Protein AF-K3WGG3-F1 (afdb_monomer_lite)

Organism: Globisporangium ultimum (strain ATCC 200006 / CBS 805.95 / DAOM BR144) (NCBI:txid431595)

Secondary structure (DSSP, 8-state):
-------HHHHHHHHHHHTTSSS-------------------PPP--HHHHHHHHHHHHHHHHHHHHHHHHHHHHHHHHHHHHHHHHHHHHHHHHHHHHHHHHHHHHHHHTTT-HHHHHHHHHHHHHHHHIIIIIHHHHHHHHIIIIIHHHHHHHHHHHHHHHHHHHHHHHHHHHHHHHHHHHHHTT---HHHHHHHHHHHHHHHHHHHHHHHHHHHHHHHHHHHHHT-

Sequence (229 aa):
MANANNGGLLQEFRKKTLFKMSRYTSAPSSSLPASPSVGSSSMPSSPAWEDIERQEILEARTRYFLVLMKRFQEQDCSLRQLEAELGDMLVQIQSACGAMTRAVEVFTQTF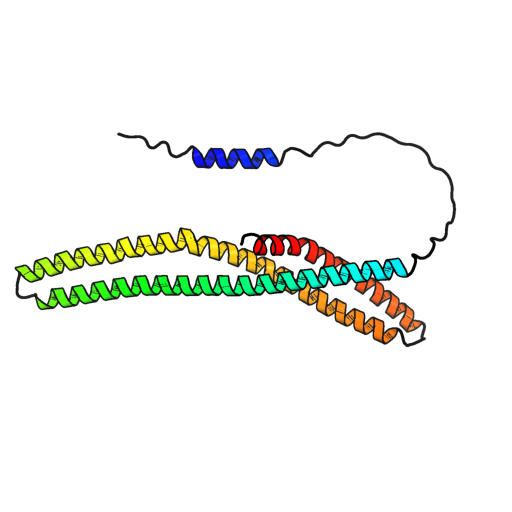RYDASSYKLGVDYLAAVKMIGRDGANMMDQSIRFTVLDPILARLERHNQLKARIQAWEQLYREYVDRQLSVEQMKGSIRSEKDERRRRLGVGLAELQMQLAQIQDEVTPQLGFIVSIM

InterPro domains:
  IPR027267 AH/BAR domain superfamily [G3DSA:1.20.1270.60] (59-226)

Structure (mmCIF, N/CA/C/O backbone):
data_AF-K3WGG3-F1
#
_entry.id   AF-K3WGG3-F1
#
loop_
_atom_site.group_PDB
_atom_site.id
_atom_site.type_symbol
_atom_site.label_atom_id
_atom_site.label_alt_id
_atom_site.label_comp_id
_atom_site.label_asym_id
_atom_site.label_entity_id
_atom_site.label_seq_id
_atom_site.pdbx_PDB_ins_code
_atom_site.Cartn_x
_atom_site.Cartn_y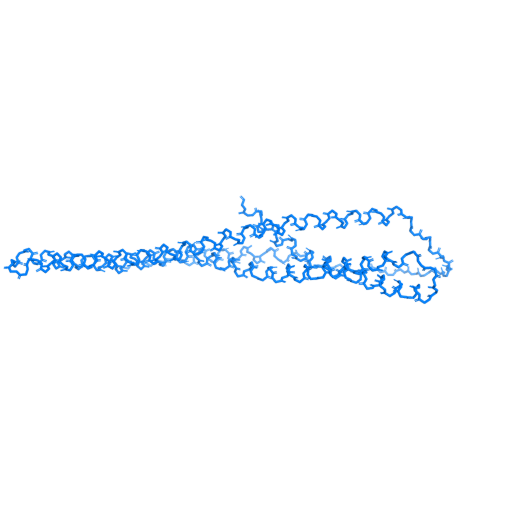
_atom_site.Cartn_z
_atom_site.occupancy
_atom_site.B_iso_or_equiv
_atom_site.auth_seq_id
_atom_site.auth_comp_id
_atom_site.auth_asym_id
_atom_site.auth_atom_id
_atom_site.pdbx_PDB_model_num
ATOM 1 N N . MET A 1 1 ? -46.050 5.485 8.272 1.00 42.31 1 MET A N 1
ATOM 2 C CA . MET A 1 1 ? -45.867 5.402 6.808 1.00 42.31 1 MET A CA 1
ATOM 3 C C . MET A 1 1 ? -45.079 6.620 6.351 1.00 42.31 1 MET A C 1
ATOM 5 O O . MET A 1 1 ? -45.623 7.712 6.381 1.00 42.31 1 MET A O 1
ATOM 9 N N . ALA A 1 2 ? -43.809 6.450 5.990 1.00 35.25 2 ALA A N 1
ATOM 10 C CA . ALA A 1 2 ? -43.025 7.449 5.267 1.00 35.25 2 ALA A CA 1
ATOM 11 C C . ALA A 1 2 ? -42.014 6.688 4.401 1.00 35.25 2 ALA A C 1
ATOM 13 O O . ALA A 1 2 ? -41.241 5.879 4.907 1.00 35.25 2 ALA A O 1
ATOM 14 N N . ASN A 1 3 ? -42.131 6.876 3.089 1.00 37.41 3 ASN A N 1
ATOM 15 C CA . ASN A 1 3 ? -41.432 6.138 2.046 1.00 37.41 3 ASN A CA 1
ATOM 16 C C . ASN A 1 3 ? -40.123 6.881 1.727 1.00 37.41 3 ASN A C 1
ATOM 18 O O . ASN A 1 3 ? -40.166 8.042 1.320 1.00 37.41 3 ASN A O 1
ATOM 22 N N . ALA A 1 4 ? -38.970 6.247 1.951 1.00 40.59 4 ALA A N 1
ATOM 23 C CA . ALA A 1 4 ? -37.659 6.852 1.727 1.00 40.59 4 ALA A CA 1
ATOM 24 C C . ALA A 1 4 ? -37.221 6.665 0.266 1.00 40.59 4 ALA A C 1
ATOM 26 O O . ALA A 1 4 ? -36.870 5.570 -0.171 1.00 40.59 4 ALA A O 1
ATOM 27 N N . ASN A 1 5 ? -37.237 7.760 -0.488 1.00 49.28 5 ASN A N 1
ATOM 28 C CA . ASN A 1 5 ? -36.823 7.826 -1.883 1.00 49.28 5 ASN A CA 1
ATOM 29 C C . ASN A 1 5 ? -35.312 8.135 -1.963 1.00 49.28 5 ASN A C 1
ATOM 31 O O . ASN A 1 5 ? -34.926 9.280 -2.173 1.00 49.28 5 ASN A O 1
ATOM 35 N N . ASN A 1 6 ? -34.450 7.131 -1.748 1.00 45.12 6 ASN A N 1
ATOM 36 C CA . ASN A 1 6 ? -32.981 7.300 -1.702 1.00 45.12 6 ASN A CA 1
ATOM 37 C C . ASN A 1 6 ? -32.222 6.723 -2.921 1.00 45.12 6 ASN A C 1
ATOM 39 O O . ASN A 1 6 ? -31.004 6.565 -2.886 1.00 45.12 6 ASN A O 1
ATOM 43 N N . GLY A 1 7 ? -32.913 6.427 -4.027 1.00 43.53 7 GLY A N 1
ATOM 44 C CA . GLY A 1 7 ? -32.307 5.809 -5.221 1.00 43.53 7 GLY A CA 1
ATOM 45 C C . GLY A 1 7 ? -31.690 6.766 -6.258 1.00 43.53 7 GLY A C 1
ATOM 46 O O . GLY A 1 7 ? -31.065 6.300 -7.209 1.00 43.53 7 GLY A O 1
ATOM 47 N N . GLY A 1 8 ? -31.863 8.087 -6.120 1.00 42.25 8 GLY A N 1
ATOM 48 C CA . GLY A 1 8 ? -31.574 9.049 -7.200 1.00 42.25 8 GLY A CA 1
ATOM 49 C C . GLY A 1 8 ? -30.095 9.410 -7.402 1.00 42.25 8 GLY A C 1
ATOM 50 O O . GLY A 1 8 ? -29.638 9.551 -8.535 1.00 42.25 8 GLY A O 1
ATOM 51 N N . LEU A 1 9 ? -29.314 9.516 -6.324 1.00 48.72 9 LEU A N 1
ATOM 52 C CA . LEU A 1 9 ? -27.945 10.057 -6.383 1.00 48.72 9 LEU A CA 1
ATOM 53 C C . LEU A 1 9 ? -26.930 9.102 -7.036 1.00 48.72 9 LEU A C 1
ATOM 55 O O . LEU A 1 9 ? -26.016 9.542 -7.732 1.00 48.72 9 LEU A O 1
ATOM 59 N N . LEU A 1 10 ? -27.123 7.791 -6.881 1.00 45.31 10 LEU A N 1
ATOM 60 C CA . LEU A 1 10 ? -26.249 6.764 -7.463 1.00 45.31 10 LEU A CA 1
ATOM 61 C C . LEU A 1 10 ? -26.516 6.514 -8.959 1.00 45.31 10 LEU A C 1
ATOM 63 O O . LEU A 1 10 ? -25.609 6.086 -9.677 1.00 45.31 10 LEU A O 1
ATOM 67 N N . GLN A 1 11 ? -27.724 6.806 -9.456 1.00 48.69 11 GLN A N 1
ATOM 68 C CA . GLN A 1 11 ? -28.037 6.709 -10.888 1.00 48.69 11 GLN A CA 1
ATOM 69 C C . GLN A 1 11 ? -27.501 7.900 -11.694 1.00 48.69 11 GLN A C 1
ATOM 71 O O . GLN A 1 11 ? -26.982 7.703 -12.796 1.00 48.69 11 GLN A O 1
ATOM 76 N N . GLU A 1 12 ? -27.568 9.115 -11.142 1.00 45.06 12 GLU A N 1
ATOM 77 C CA . GLU A 1 12 ? -27.050 10.331 -11.788 1.00 45.06 12 GLU A CA 1
ATOM 78 C C . GLU A 1 12 ? -25.525 10.273 -11.988 1.00 45.06 12 GLU A C 1
ATOM 80 O O . GLU A 1 12 ? -25.011 10.676 -13.035 1.00 45.06 12 GLU A O 1
ATOM 85 N N . PHE A 1 13 ? -24.792 9.660 -11.050 1.00 46.38 13 PHE A N 1
ATOM 86 C CA . PHE A 1 13 ? -23.341 9.493 -11.174 1.00 46.38 13 PHE A CA 1
ATOM 87 C C . PHE A 1 13 ? -22.946 8.486 -12.273 1.00 46.38 13 PHE A C 1
ATOM 89 O O . PHE A 1 13 ? -21.944 8.676 -12.959 1.00 46.38 13 PHE A O 1
ATOM 96 N N . ARG A 1 14 ? -23.758 7.442 -12.513 1.00 51.00 14 ARG A N 1
ATOM 97 C CA . ARG A 1 14 ? -23.488 6.435 -13.562 1.00 51.00 14 ARG A CA 1
ATOM 98 C C . ARG A 1 14 ? -23.761 6.948 -14.978 1.00 51.00 14 ARG A C 1
ATOM 100 O O . ARG A 1 14 ? -23.043 6.573 -15.904 1.00 51.00 14 ARG A O 1
ATOM 107 N N . LYS A 1 15 ? -24.746 7.834 -15.167 1.00 48.69 15 LYS A N 1
ATOM 108 C CA . LYS A 1 15 ? -25.063 8.403 -16.493 1.00 48.69 15 LYS A CA 1
ATOM 109 C C . LYS A 1 15 ? -24.008 9.395 -16.989 1.00 48.69 15 LYS A C 1
ATOM 111 O O . LYS A 1 15 ? -23.755 9.465 -18.191 1.00 48.69 15 LYS A O 1
ATOM 116 N N . LYS A 1 16 ? -23.354 10.129 -16.083 1.00 44.28 16 LYS A N 1
ATOM 117 C CA . LYS A 1 16 ? -22.391 11.180 -16.453 1.00 44.28 16 LYS A CA 1
ATOM 118 C C . LYS A 1 16 ? -21.040 10.640 -16.943 1.00 44.28 16 LYS A C 1
ATOM 120 O O . LYS A 1 16 ? -20.355 11.330 -17.696 1.00 44.28 16 LYS A O 1
ATOM 125 N N . THR A 1 17 ? -20.687 9.404 -16.586 1.00 44.59 17 THR A N 1
ATOM 126 C CA . THR A 1 17 ? -19.399 8.784 -16.955 1.00 44.59 17 THR A CA 1
ATOM 127 C C . THR A 1 17 ? -19.446 8.067 -18.310 1.00 44.59 17 THR A C 1
ATOM 129 O O . THR A 1 17 ? -18.443 8.036 -19.017 1.00 44.59 17 THR A O 1
ATOM 132 N N . LEU A 1 18 ? -20.614 7.571 -18.741 1.00 41.91 18 LEU A N 1
ATOM 133 C CA . LEU A 1 18 ? -20.767 6.876 -20.032 1.00 41.91 18 LEU A CA 1
ATOM 134 C C . LEU A 1 18 ? -20.849 7.821 -21.243 1.00 41.91 18 LEU A C 1
ATOM 136 O O . LEU A 1 18 ? -20.460 7.444 -22.345 1.00 41.91 18 LEU A O 1
ATOM 140 N N . PHE A 1 19 ? -21.274 9.074 -21.055 1.00 39.78 19 PHE A N 1
ATOM 141 C CA . PHE A 1 19 ? -21.410 10.031 -22.163 1.00 39.78 19 PHE A CA 1
ATOM 142 C C . PHE A 1 19 ? -20.081 10.625 -22.661 1.00 39.78 19 PHE A C 1
ATOM 144 O O . PHE A 1 19 ? -20.043 11.224 -23.735 1.00 39.78 19 PHE A O 1
ATOM 151 N N . LYS A 1 20 ? -18.983 10.458 -21.909 1.00 41.59 20 LYS A N 1
ATOM 152 C CA . LYS A 1 20 ? -17.663 11.008 -22.265 1.00 41.59 20 LYS A CA 1
ATOM 153 C C . LYS A 1 20 ? -16.771 10.064 -23.077 1.00 41.59 20 LYS A C 1
ATOM 155 O O . LYS A 1 20 ? -15.740 10.518 -23.556 1.00 41.59 20 LYS A O 1
ATOM 160 N N . MET A 1 21 ? -17.170 8.806 -23.287 1.00 39.50 21 MET A N 1
ATOM 161 C CA . MET A 1 21 ? -16.382 7.831 -24.061 1.00 39.50 21 MET A CA 1
ATOM 162 C C . MET A 1 21 ? -16.910 7.561 -25.481 1.00 39.50 21 MET A C 1
ATOM 164 O O . MET A 1 21 ? -16.300 6.797 -26.216 1.00 39.50 21 MET A O 1
ATOM 168 N N . SER A 1 22 ? -18.002 8.210 -25.907 1.00 35.38 22 SER A N 1
ATOM 169 C CA . SER A 1 22 ? -18.656 7.933 -27.202 1.00 35.38 22 SER A CA 1
ATOM 170 C C . SER A 1 22 ? -18.390 8.962 -28.314 1.00 35.38 22 SER A C 1
ATOM 172 O O . SER A 1 22 ? -19.100 8.983 -29.318 1.00 35.38 22 SER A O 1
ATOM 174 N N . ARG A 1 23 ? -17.398 9.841 -28.170 1.00 40.06 23 ARG A N 1
ATOM 175 C CA . ARG A 1 23 ? -16.984 10.746 -29.252 1.00 40.06 23 ARG A CA 1
ATOM 176 C C . ARG A 1 23 ? -15.501 10.553 -29.463 1.00 40.06 23 ARG A C 1
ATOM 178 O O . ARG A 1 23 ? -14.760 11.055 -28.644 1.00 40.06 23 ARG A O 1
ATOM 185 N N . TYR A 1 24 ? -15.128 9.754 -30.458 1.00 38.25 24 TYR A N 1
ATOM 186 C CA . TYR A 1 24 ? -13.987 9.910 -31.379 1.00 38.25 24 TYR A CA 1
ATOM 187 C C . TYR A 1 24 ? -13.836 8.595 -32.168 1.00 38.25 24 TYR A C 1
ATOM 189 O O . TYR A 1 24 ? -12.813 7.924 -32.131 1.00 38.25 24 TYR A O 1
ATOM 197 N N . THR A 1 25 ? -14.898 8.207 -32.876 1.00 40.59 25 THR A N 1
ATOM 198 C CA . THR A 1 25 ? -14.869 7.174 -33.916 1.00 40.59 25 THR A CA 1
ATOM 199 C C . THR A 1 25 ? -15.546 7.739 -35.156 1.00 40.59 25 THR A C 1
ATOM 201 O O . THR A 1 25 ? -16.768 7.771 -35.244 1.00 40.59 25 THR A O 1
ATOM 204 N N . SER A 1 26 ? -14.747 8.204 -36.114 1.00 35.59 26 SER A N 1
ATOM 205 C CA . SER A 1 26 ? -15.165 8.347 -37.513 1.00 35.59 26 SER A CA 1
ATOM 206 C C . SER A 1 26 ? -13.959 8.694 -38.385 1.00 35.59 26 SER A C 1
ATOM 208 O O . SER A 1 26 ? -13.427 9.800 -38.306 1.00 35.59 26 SER A O 1
ATOM 210 N N . ALA A 1 27 ? -13.556 7.736 -39.220 1.00 40.31 27 ALA A N 1
ATOM 211 C CA . ALA A 1 27 ? -12.815 7.985 -40.453 1.00 40.31 27 ALA A CA 1
ATOM 212 C C . ALA A 1 27 ? -13.717 8.713 -41.471 1.00 40.31 27 ALA A C 1
ATOM 214 O O . ALA A 1 27 ? -14.946 8.663 -41.348 1.00 40.31 27 ALA A O 1
ATOM 215 N N . PRO A 1 28 ? -13.129 9.322 -42.512 1.00 39.56 28 PRO A N 1
ATOM 216 C CA . PRO A 1 28 ? -13.416 8.771 -43.834 1.00 39.56 28 PRO A CA 1
ATOM 217 C C . PRO A 1 28 ? -12.211 8.713 -44.786 1.00 39.56 28 PRO A C 1
ATOM 219 O O . PRO A 1 28 ? -11.212 9.413 -44.660 1.00 39.56 28 PRO A O 1
ATOM 222 N N . SER A 1 29 ? -12.377 7.814 -45.749 1.00 40.16 29 SER A N 1
ATOM 223 C CA . SER A 1 29 ? -11.531 7.437 -46.878 1.00 40.16 29 SER A CA 1
ATOM 224 C C . SER A 1 29 ? -11.569 8.403 -48.068 1.00 40.16 29 SER A C 1
ATOM 226 O O . SER A 1 29 ? -12.649 8.868 -48.417 1.00 40.16 29 SER A O 1
ATOM 228 N N . SER A 1 30 ? -10.437 8.526 -48.770 1.00 31.28 30 SER A N 1
ATOM 229 C CA . SER A 1 30 ? -10.249 8.712 -50.233 1.00 31.28 30 SER A CA 1
ATOM 230 C C . SER A 1 30 ? -8.785 9.140 -50.438 1.00 31.28 30 SER A C 1
ATOM 232 O O . SER A 1 30 ? -8.291 9.895 -49.613 1.00 31.28 30 SER A O 1
ATOM 234 N N . SER A 1 31 ? -7.984 8.808 -51.445 1.00 37.06 31 SER A N 1
ATOM 235 C CA . SER A 1 31 ? -8.051 8.058 -52.702 1.00 37.06 31 SER A CA 1
ATOM 236 C C . SER A 1 31 ? -6.624 8.143 -53.302 1.00 37.06 31 SER A C 1
ATOM 238 O O . SER A 1 31 ? -5.917 9.117 -53.050 1.00 37.06 31 SER A O 1
ATOM 240 N N . LEU A 1 32 ? -6.220 7.137 -54.084 1.00 40.69 32 LEU A N 1
ATOM 241 C CA . LEU A 1 32 ? -5.024 7.065 -54.964 1.00 40.69 32 LEU A CA 1
ATOM 242 C C . LEU A 1 32 ? -4.840 8.334 -55.849 1.00 40.69 32 LEU A C 1
ATOM 244 O O . LEU A 1 32 ? -5.855 8.999 -56.069 1.00 40.69 32 LEU A O 1
ATOM 248 N N . PRO A 1 33 ? -3.647 8.652 -56.439 1.00 47.03 33 PRO A N 1
ATOM 249 C CA . PRO A 1 33 ? -2.828 7.696 -57.211 1.00 47.03 33 PRO A CA 1
ATOM 250 C C . PRO A 1 33 ? -1.293 7.920 -57.346 1.00 47.03 33 PRO A C 1
ATOM 252 O O . PRO A 1 33 ? -0.726 8.923 -56.936 1.00 47.03 33 PRO A O 1
ATOM 255 N N . ALA A 1 34 ? -0.701 6.948 -58.059 1.00 33.56 34 ALA A N 1
ATOM 256 C CA . ALA A 1 34 ? 0.451 7.013 -58.973 1.00 33.56 34 ALA A CA 1
ATOM 257 C C . ALA A 1 34 ? 1.894 6.983 -58.418 1.00 33.56 34 ALA A C 1
ATOM 259 O O . ALA A 1 34 ? 2.410 7.932 -57.839 1.00 33.56 34 ALA A O 1
ATOM 260 N N . SER A 1 35 ? 2.578 5.879 -58.745 1.00 42.50 35 SER A N 1
ATOM 261 C CA . SER A 1 35 ? 4.040 5.745 -58.851 1.00 42.50 35 SER A CA 1
ATOM 262 C C . SER A 1 35 ? 4.598 6.688 -59.938 1.00 42.50 35 SER A C 1
ATOM 264 O O . SER A 1 35 ? 3.868 6.996 -60.884 1.00 42.50 35 SER A O 1
ATOM 266 N N . PRO A 1 36 ? 5.887 7.087 -59.888 1.00 46.06 36 PRO A N 1
ATOM 267 C CA . PRO A 1 36 ? 6.916 6.193 -60.431 1.00 46.06 36 PRO A CA 1
ATOM 268 C C . PRO A 1 36 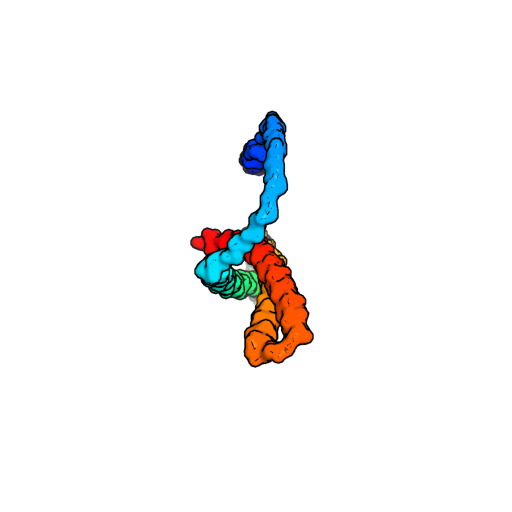? 8.315 6.271 -59.775 1.00 46.06 36 PRO A C 1
ATOM 270 O O . PRO A 1 36 ? 8.610 7.099 -58.922 1.00 46.06 36 PRO A O 1
ATOM 273 N N . SER A 1 37 ? 9.169 5.382 -60.293 1.00 34.06 37 SER A N 1
ATOM 274 C CA . SER A 1 37 ? 10.633 5.453 -60.424 1.00 34.06 37 SER A CA 1
ATOM 275 C C . SER A 1 37 ? 11.523 5.256 -59.192 1.00 34.06 37 SER A C 1
ATOM 277 O O . SER A 1 37 ? 11.828 6.170 -58.438 1.00 34.06 37 SER A O 1
ATOM 279 N N . VAL A 1 38 ? 12.028 4.021 -59.110 1.00 50.50 38 VAL A N 1
ATOM 280 C CA . VAL A 1 38 ? 13.451 3.643 -59.046 1.00 50.50 38 VAL A CA 1
ATOM 281 C C . VAL A 1 38 ? 14.430 4.813 -58.886 1.00 50.50 38 VAL A C 1
ATOM 283 O O . VAL A 1 38 ? 14.710 5.549 -59.829 1.00 50.50 38 VAL A O 1
ATOM 286 N N . GLY A 1 39 ? 15.036 4.878 -57.707 1.00 35.22 39 GLY A N 1
ATOM 287 C CA . GLY A 1 39 ? 16.260 5.616 -57.442 1.00 35.22 39 GLY A CA 1
ATOM 288 C C . GLY A 1 39 ? 16.928 5.002 -56.222 1.00 35.22 39 GLY A C 1
ATOM 289 O O . GLY A 1 39 ? 16.463 5.195 -55.103 1.00 35.22 39 GLY A O 1
ATOM 290 N N . SER A 1 40 ? 17.993 4.227 -56.440 1.00 47.88 40 SER A N 1
ATOM 291 C CA . SER A 1 40 ? 18.929 3.840 -55.383 1.00 47.88 40 SER A CA 1
ATOM 292 C C . SER A 1 40 ? 19.514 5.107 -54.769 1.00 47.88 40 SER A C 1
ATOM 294 O O . SER A 1 40 ? 20.473 5.668 -55.290 1.00 47.88 40 SER A O 1
ATOM 296 N N . SER A 1 41 ? 18.917 5.561 -53.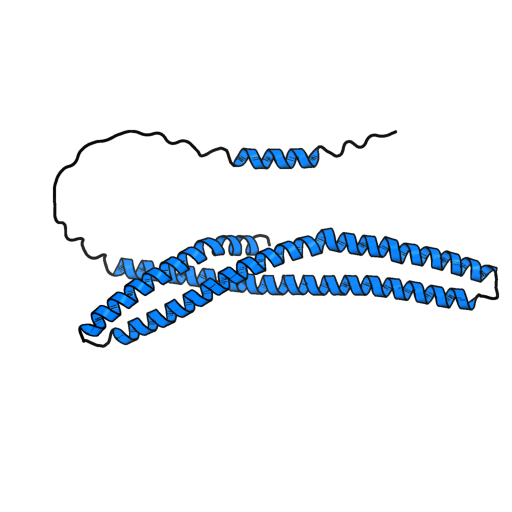672 1.00 39.69 41 SER A N 1
ATOM 297 C CA . SER A 1 41 ? 19.500 6.563 -52.793 1.00 39.69 41 SER A CA 1
ATOM 298 C C . SER A 1 41 ? 19.989 5.829 -51.556 1.00 39.69 41 SER A C 1
ATOM 300 O O . SER A 1 41 ? 19.215 5.435 -50.683 1.00 39.69 41 SER A O 1
ATOM 302 N N . SER A 1 42 ? 21.290 5.563 -51.535 1.00 46.84 42 SER A N 1
ATOM 303 C CA . SER A 1 42 ? 22.033 5.269 -50.318 1.00 46.84 42 SER A CA 1
ATOM 304 C C . SER A 1 42 ? 21.712 6.359 -49.298 1.00 46.84 42 SER A C 1
ATOM 306 O O . SER A 1 42 ? 22.089 7.515 -49.486 1.00 46.84 42 SER A O 1
ATOM 308 N N . MET A 1 43 ? 20.960 5.981 -48.263 1.00 48.06 43 MET A N 1
ATOM 309 C CA . MET A 1 43 ? 20.586 6.860 -47.160 1.00 48.06 43 MET A CA 1
ATOM 310 C C . MET A 1 43 ? 21.852 7.506 -46.584 1.00 48.06 43 MET A C 1
ATOM 312 O O . MET A 1 43 ? 22.799 6.777 -46.270 1.00 48.06 43 MET A O 1
ATOM 316 N N . PRO A 1 44 ? 21.903 8.841 -46.441 1.00 46.56 44 PRO A N 1
ATOM 317 C CA . PRO A 1 44 ? 22.959 9.470 -45.671 1.00 46.56 44 PRO A CA 1
ATOM 318 C C . PRO A 1 44 ? 22.854 8.943 -44.239 1.00 46.56 44 PRO A C 1
ATOM 320 O O . PRO A 1 44 ? 21.796 9.003 -43.616 1.00 46.56 44 PRO A O 1
ATOM 323 N N . SER A 1 45 ? 23.946 8.367 -43.743 1.00 54.38 45 SER A N 1
ATOM 324 C CA . SER A 1 45 ? 24.125 8.027 -42.334 1.00 54.38 45 SER A CA 1
ATOM 325 C C . SER A 1 45 ? 23.723 9.229 -41.479 1.00 54.38 45 SER A C 1
ATOM 327 O O . SER A 1 45 ? 24.280 10.311 -41.687 1.00 54.38 45 SER A O 1
ATOM 329 N N . SER A 1 46 ? 22.748 9.040 -40.576 1.00 50.41 46 SER A N 1
ATOM 330 C CA . SER A 1 46 ? 22.280 10.077 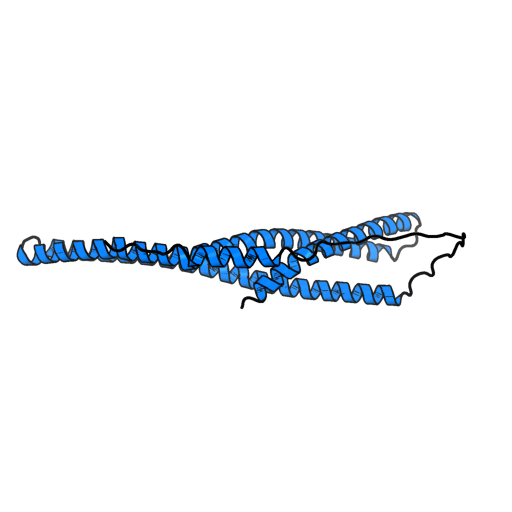-39.647 1.00 50.41 46 SER A CA 1
ATOM 331 C C . SER A 1 46 ? 23.476 10.817 -39.043 1.00 50.41 46 SER A C 1
ATOM 333 O O . SER A 1 46 ? 24.474 10.179 -38.689 1.00 50.41 46 SER A O 1
ATOM 335 N N . PRO A 1 47 ? 23.417 12.152 -38.938 1.00 57.75 47 PRO A N 1
ATOM 336 C CA . PRO A 1 47 ? 24.476 12.914 -38.308 1.00 57.75 47 PRO A CA 1
ATOM 337 C C . PRO A 1 47 ? 24.715 12.423 -36.877 1.00 57.75 47 PRO A C 1
ATOM 339 O O . PRO A 1 47 ? 23.774 12.292 -36.102 1.00 57.75 47 PRO A O 1
ATOM 342 N N . ALA A 1 48 ? 25.977 12.221 -36.497 1.00 58.97 48 ALA A N 1
ATOM 343 C CA . ALA A 1 48 ? 26.362 11.717 -35.173 1.00 58.97 48 ALA A CA 1
ATOM 344 C C . ALA A 1 48 ? 25.809 12.536 -33.982 1.00 58.97 48 ALA A C 1
ATOM 346 O O . ALA A 1 48 ? 25.808 12.051 -32.855 1.00 58.97 48 ALA A O 1
ATOM 347 N N . TRP A 1 49 ? 25.340 13.768 -34.210 1.00 57.09 49 TRP A N 1
ATOM 348 C CA . TRP A 1 49 ? 24.688 14.591 -33.192 1.00 57.09 49 TRP A CA 1
ATOM 349 C C . TRP A 1 49 ? 23.248 14.148 -32.874 1.00 57.09 49 TRP A C 1
ATOM 351 O O . TRP A 1 49 ? 22.826 14.301 -31.732 1.00 57.09 49 TRP A O 1
ATOM 361 N N . GLU A 1 50 ? 22.524 13.533 -33.819 1.00 65.25 50 GLU A N 1
ATOM 362 C CA . GLU A 1 50 ? 21.170 12.998 -33.581 1.00 65.25 50 GLU A CA 1
ATOM 363 C C . GLU A 1 50 ? 21.200 11.806 -32.616 1.00 65.25 50 GLU A C 1
ATOM 365 O O . GLU A 1 50 ? 20.296 11.635 -31.798 1.00 65.25 50 GLU A O 1
ATOM 370 N N . ASP A 1 51 ? 22.260 10.996 -32.674 1.00 66.31 51 ASP A N 1
ATOM 371 C CA . ASP A 1 51 ? 22.455 9.866 -31.763 1.00 66.31 51 ASP A CA 1
ATOM 372 C C . ASP A 1 51 ? 22.800 10.334 -30.338 1.00 66.31 51 ASP A C 1
ATOM 374 O O . ASP A 1 51 ? 22.355 9.726 -29.363 1.00 66.31 51 ASP A O 1
ATOM 378 N N . ILE A 1 52 ? 23.536 11.447 -30.207 1.00 71.00 52 ILE A N 1
ATOM 379 C CA . ILE A 1 52 ? 23.867 12.066 -28.912 1.00 71.00 52 ILE A CA 1
ATOM 380 C C . ILE A 1 52 ? 22.609 12.655 -28.261 1.00 71.00 52 ILE A C 1
ATOM 382 O O . ILE A 1 52 ? 22.347 12.397 -27.087 1.00 71.00 52 ILE A O 1
ATOM 386 N N . GLU A 1 53 ? 21.800 13.394 -29.022 1.00 72.56 53 GLU A N 1
ATOM 387 C CA . GLU A 1 53 ? 20.569 14.014 -28.518 1.00 72.56 53 GLU A CA 1
ATOM 388 C C . GLU A 1 53 ? 19.536 12.960 -28.083 1.00 72.56 53 GLU A C 1
ATOM 390 O O . GLU A 1 53 ? 18.940 13.060 -27.007 1.00 72.56 53 GLU A O 1
ATOM 395 N N . ARG A 1 54 ? 19.373 11.883 -28.866 1.00 74.50 54 ARG A N 1
ATOM 396 C CA . ARG A 1 54 ? 18.505 10.753 -28.493 1.00 74.50 54 ARG A CA 1
ATOM 397 C C . ARG A 1 54 ? 18.955 10.106 -27.188 1.00 74.50 54 ARG A C 1
ATOM 399 O O . ARG A 1 54 ? 18.115 9.833 -26.329 1.00 74.50 54 ARG A O 1
ATOM 406 N N . GLN A 1 55 ? 20.259 9.883 -27.033 1.00 76.25 55 GLN A N 1
ATOM 407 C CA . GLN A 1 55 ? 20.829 9.284 -25.830 1.00 76.25 55 GLN A CA 1
ATOM 408 C C . GLN A 1 55 ? 20.591 10.157 -24.588 1.00 76.25 55 GLN A C 1
ATOM 410 O O . GLN A 1 55 ? 20.156 9.646 -23.555 1.00 76.25 55 GLN A O 1
ATOM 415 N N . GLU A 1 56 ? 20.787 11.472 -24.691 1.00 82.12 56 GLU A N 1
ATOM 416 C CA . GLU A 1 56 ? 20.554 12.399 -23.578 1.00 82.12 56 GLU A CA 1
ATOM 417 C C . GLU A 1 56 ? 19.079 12.422 -23.138 1.00 82.12 56 GLU A C 1
ATOM 419 O O . GLU A 1 56 ? 18.780 12.388 -21.938 1.00 82.12 56 GLU A O 1
ATOM 424 N N . ILE A 1 57 ? 18.143 12.398 -24.095 1.00 82.38 57 ILE A N 1
ATOM 425 C CA . ILE A 1 57 ? 16.698 12.334 -23.819 1.00 82.38 57 ILE A CA 1
ATOM 426 C C . ILE A 1 57 ? 16.341 11.056 -23.049 1.00 82.38 57 ILE A C 1
ATOM 428 O O . ILE A 1 57 ? 15.574 11.097 -22.081 1.00 82.38 57 ILE A O 1
ATOM 432 N N . LEU A 1 58 ? 16.906 9.915 -23.445 1.00 78.94 58 LEU A N 1
ATOM 433 C CA . LEU A 1 58 ? 16.678 8.627 -22.783 1.00 78.94 58 LEU A CA 1
ATOM 434 C C . LEU A 1 58 ? 17.234 8.599 -21.357 1.00 78.94 58 LEU A C 1
ATOM 436 O O . LEU A 1 58 ? 16.586 8.083 -20.439 1.00 78.94 58 LEU A O 1
ATOM 440 N N . GLU A 1 59 ? 18.409 9.187 -21.147 1.00 83.38 59 GLU A N 1
ATOM 441 C CA . GLU A 1 59 ? 19.011 9.317 -19.822 1.00 83.38 59 GLU A CA 1
ATOM 442 C C . GLU A 1 59 ? 18.208 10.257 -18.921 1.00 83.38 59 GLU A C 1
ATOM 444 O O . GLU A 1 59 ? 17.999 9.959 -17.742 1.00 83.38 59 GLU A O 1
ATOM 449 N N . ALA A 1 60 ? 17.722 11.379 -19.456 1.00 87.00 60 ALA A N 1
ATOM 450 C CA . ALA A 1 60 ? 16.851 12.298 -18.730 1.00 87.00 60 ALA A CA 1
ATOM 451 C C . ALA A 1 60 ? 15.525 11.625 -18.338 1.00 87.00 60 ALA A C 1
ATOM 453 O O . ALA A 1 60 ? 15.105 11.707 -17.179 1.00 87.00 60 ALA A O 1
ATOM 454 N N . ARG A 1 61 ? 14.908 10.887 -19.270 1.00 86.75 61 ARG A N 1
ATOM 455 C CA . ARG A 1 61 ? 13.693 10.096 -19.027 1.00 86.75 61 ARG A CA 1
ATOM 456 C C . ARG A 1 61 ? 13.908 9.058 -17.928 1.00 86.75 61 ARG A C 1
ATOM 458 O O . ARG A 1 61 ? 13.099 8.960 -17.008 1.00 86.75 61 ARG A O 1
ATOM 465 N N . THR A 1 62 ? 15.019 8.328 -17.986 1.00 87.94 62 THR A N 1
ATOM 466 C CA . THR A 1 62 ? 15.367 7.315 -16.980 1.00 87.94 62 THR A CA 1
ATOM 467 C C . THR A 1 62 ? 15.601 7.945 -15.608 1.00 87.94 62 THR A C 1
ATOM 469 O O . THR A 1 62 ? 15.072 7.457 -14.612 1.00 87.94 62 THR A O 1
ATOM 472 N N . ARG A 1 63 ? 16.315 9.077 -15.538 1.00 90.44 63 ARG A N 1
ATOM 473 C CA . ARG A 1 63 ? 16.504 9.829 -14.286 1.00 90.44 63 ARG A CA 1
ATOM 474 C C . ARG A 1 63 ? 15.174 10.255 -13.671 1.00 90.44 63 ARG A C 1
ATOM 476 O O . ARG A 1 63 ? 14.967 10.063 -12.475 1.00 90.44 63 ARG A O 1
ATOM 483 N N . TYR A 1 64 ? 14.264 10.795 -14.478 1.00 89.44 64 TYR A N 1
ATOM 484 C CA . TYR A 1 64 ? 12.933 11.177 -14.009 1.00 89.44 64 TYR A CA 1
ATOM 485 C C . TYR A 1 64 ? 12.133 9.970 -13.496 1.00 89.44 64 TYR A C 1
ATOM 487 O O . TYR A 1 64 ? 11.545 10.031 -12.414 1.00 89.44 64 TYR A O 1
ATOM 495 N N . PHE A 1 65 ? 12.172 8.851 -14.221 1.00 90.31 65 PHE A N 1
ATOM 496 C CA . PHE A 1 65 ? 11.518 7.609 -13.815 1.00 90.31 65 PHE A CA 1
ATOM 497 C C . PHE A 1 65 ? 12.024 7.098 -12.456 1.00 90.31 65 PHE A C 1
ATOM 499 O O . PHE A 1 65 ? 11.222 6.768 -11.584 1.00 90.31 65 PHE A O 1
ATOM 506 N N . LEU A 1 66 ? 13.341 7.130 -12.223 1.00 91.25 66 LEU A N 1
ATOM 507 C CA . LEU A 1 66 ? 13.941 6.754 -10.938 1.00 91.25 66 LEU A CA 1
ATOM 508 C C . LEU A 1 66 ? 13.484 7.661 -9.783 1.00 91.25 66 LEU A C 1
ATOM 510 O O . LEU A 1 66 ? 13.228 7.177 -8.679 1.00 91.25 66 LEU A O 1
ATOM 514 N N . VAL A 1 67 ? 13.332 8.968 -10.026 1.00 92.12 67 VAL A N 1
ATOM 515 C CA . VAL A 1 67 ? 12.784 9.899 -9.023 1.00 92.12 67 VAL A CA 1
ATOM 516 C C . VAL A 1 67 ? 11.344 9.528 -8.663 1.00 92.12 67 VAL A C 1
ATOM 518 O O . VAL A 1 67 ? 10.995 9.509 -7.481 1.00 92.12 67 VAL A O 1
ATOM 521 N N . LEU A 1 68 ? 10.514 9.203 -9.657 1.00 91.56 68 LEU A N 1
ATOM 522 C CA . LEU A 1 68 ? 9.138 8.761 -9.425 1.00 91.56 68 LEU A CA 1
ATOM 523 C C . LEU A 1 68 ? 9.075 7.434 -8.661 1.00 91.56 68 LEU A C 1
ATOM 525 O O . LEU A 1 68 ? 8.281 7.311 -7.730 1.00 91.56 68 LEU A O 1
ATOM 529 N N . MET A 1 69 ? 9.933 6.471 -9.005 1.00 93.19 69 MET A N 1
ATOM 530 C CA . MET A 1 69 ? 10.038 5.199 -8.285 1.00 93.19 69 MET A CA 1
ATOM 531 C C . MET A 1 69 ? 10.389 5.405 -6.813 1.00 93.19 69 MET A C 1
ATOM 533 O O . MET A 1 69 ? 9.760 4.799 -5.947 1.00 93.19 69 MET A O 1
ATOM 537 N N . LYS A 1 70 ? 11.351 6.287 -6.516 1.00 92.31 70 LYS A N 1
ATOM 538 C CA . LYS A 1 70 ? 11.734 6.600 -5.136 1.00 92.31 70 LYS A CA 1
ATOM 539 C C . LYS A 1 70 ? 10.556 7.169 -4.341 1.00 92.31 70 LYS A C 1
ATOM 541 O O . LYS A 1 70 ? 10.255 6.676 -3.259 1.00 92.31 70 LYS A O 1
ATOM 546 N N . ARG A 1 71 ? 9.850 8.157 -4.902 1.00 91.88 71 ARG A N 1
ATOM 547 C CA . ARG A 1 71 ? 8.662 8.750 -4.258 1.00 91.88 71 ARG A CA 1
ATOM 548 C C . ARG A 1 71 ? 7.564 7.717 -4.023 1.00 91.88 71 ARG A C 1
ATOM 550 O O . ARG A 1 71 ? 6.944 7.703 -2.966 1.00 91.88 71 ARG A O 1
ATOM 557 N N . PHE A 1 72 ? 7.347 6.830 -4.990 1.00 94.00 72 PHE A N 1
ATOM 558 C CA . PHE A 1 72 ? 6.408 5.726 -4.839 1.00 94.00 72 PHE A CA 1
ATOM 559 C C . PHE A 1 72 ? 6.802 4.781 -3.698 1.00 94.00 72 PHE A C 1
ATOM 561 O O . PHE A 1 72 ? 5.938 4.399 -2.917 1.00 94.00 72 PHE A O 1
ATOM 568 N N . GLN A 1 73 ? 8.084 4.431 -3.564 1.00 93.44 73 GLN A N 1
ATOM 569 C CA . GLN A 1 73 ? 8.562 3.584 -2.465 1.00 93.44 73 GLN A CA 1
ATOM 570 C C . GLN A 1 73 ? 8.351 4.243 -1.096 1.00 93.44 73 GLN A C 1
ATOM 572 O O . GLN A 1 73 ? 7.883 3.583 -0.170 1.00 93.44 73 GLN A O 1
ATOM 577 N N . GLU A 1 74 ? 8.657 5.538 -0.978 1.00 93.31 74 GLU A N 1
ATOM 578 C CA . GLU A 1 74 ? 8.408 6.320 0.240 1.00 93.31 74 GLU A CA 1
ATOM 579 C C . GLU A 1 74 ? 6.915 6.293 0.603 1.00 93.31 74 GLU A C 1
ATOM 581 O O . GLU A 1 74 ? 6.547 5.985 1.735 1.00 93.31 74 GLU A O 1
ATOM 586 N N . GLN A 1 75 ? 6.045 6.513 -0.383 1.00 91.56 75 GLN A N 1
ATOM 587 C CA . GLN A 1 75 ? 4.600 6.516 -0.191 1.00 91.56 75 GLN A CA 1
ATOM 588 C C . GLN A 1 75 ? 4.017 5.132 0.127 1.00 91.56 75 GLN A C 1
ATOM 590 O O . GLN A 1 75 ? 3.125 5.030 0.968 1.00 91.56 75 GLN A O 1
ATOM 595 N N . ASP A 1 76 ? 4.492 4.067 -0.528 1.00 93.94 76 ASP A N 1
ATOM 596 C CA . ASP A 1 76 ? 4.092 2.689 -0.217 1.00 93.94 76 ASP A CA 1
ATOM 597 C C . ASP A 1 76 ? 4.460 2.331 1.225 1.00 93.94 76 ASP A C 1
ATOM 599 O O . ASP A 1 76 ? 3.645 1.757 1.944 1.00 93.94 76 ASP A O 1
ATOM 603 N N . CYS A 1 77 ? 5.653 2.740 1.670 1.00 94.62 77 CYS A N 1
ATOM 604 C CA . CYS A 1 77 ? 6.105 2.548 3.043 1.00 94.62 77 CYS A CA 1
ATOM 605 C C . CYS A 1 77 ? 5.182 3.259 4.044 1.00 94.62 77 CYS A C 1
ATOM 607 O O . CYS A 1 77 ? 4.656 2.618 4.954 1.00 94.62 77 CYS A O 1
ATOM 609 N N . SER A 1 78 ? 4.906 4.552 3.832 1.00 94.12 78 SER A N 1
ATOM 610 C CA . SER A 1 78 ? 4.004 5.317 4.702 1.00 94.12 78 SER A CA 1
ATOM 611 C C . SER A 1 78 ? 2.589 4.738 4.740 1.00 94.12 78 SER A C 1
ATOM 613 O O . SER A 1 78 ? 1.963 4.703 5.795 1.00 94.12 78 SER A O 1
ATOM 615 N N . LEU A 1 79 ? 2.077 4.258 3.603 1.00 94.50 79 LEU A N 1
ATOM 616 C CA . LEU A 1 79 ? 0.727 3.706 3.524 1.00 94.50 79 LEU A CA 1
ATOM 617 C C . LEU A 1 79 ? 0.604 2.360 4.256 1.00 94.50 79 LEU A C 1
ATOM 619 O O . LEU A 1 79 ? -0.408 2.115 4.908 1.00 94.50 79 LEU A O 1
ATOM 623 N N . ARG A 1 80 ? 1.636 1.510 4.184 1.00 96.31 80 ARG A N 1
ATOM 624 C CA . ARG A 1 80 ? 1.703 0.256 4.954 1.00 96.31 80 ARG A CA 1
ATOM 625 C C . ARG A 1 80 ? 1.847 0.507 6.445 1.00 96.31 80 ARG A C 1
ATOM 627 O O . ARG A 1 80 ? 1.220 -0.181 7.238 1.00 96.31 80 ARG A O 1
ATOM 634 N N . GLN A 1 81 ? 2.647 1.500 6.825 1.00 96.19 81 GLN A N 1
ATOM 635 C CA . GLN A 1 81 ? 2.758 1.895 8.224 1.00 96.19 81 GLN A CA 1
ATOM 636 C C . GLN A 1 81 ? 1.400 2.353 8.769 1.00 96.19 81 GLN A C 1
ATOM 638 O O . GLN A 1 81 ? 0.986 1.898 9.830 1.00 96.19 81 GLN A O 1
ATOM 643 N N . LEU A 1 82 ? 0.676 3.181 8.011 1.00 93.88 82 LEU A N 1
ATOM 644 C CA . LEU A 1 82 ? -0.665 3.621 8.388 1.00 93.88 82 LEU A CA 1
ATOM 645 C C . LEU A 1 82 ? -1.650 2.447 8.517 1.00 93.88 82 LEU A C 1
ATOM 647 O O . LEU A 1 82 ? -2.454 2.423 9.443 1.00 93.88 82 LEU A O 1
ATOM 651 N N . GLU A 1 83 ? -1.596 1.472 7.606 1.00 95.31 83 GLU A N 1
ATOM 652 C CA . GLU A 1 83 ? -2.421 0.259 7.682 1.00 95.31 83 GLU A CA 1
ATOM 653 C C . GLU A 1 83 ? -2.146 -0.545 8.961 1.00 95.31 83 GLU A C 1
ATOM 655 O O . GLU A 1 83 ? -3.093 -0.903 9.666 1.00 95.31 83 GLU A O 1
ATOM 660 N N . ALA A 1 84 ? -0.873 -0.741 9.313 1.00 95.38 84 ALA A N 1
ATOM 661 C CA . ALA A 1 84 ? -0.481 -1.411 10.551 1.00 95.38 84 ALA A CA 1
ATOM 662 C C . ALA A 1 84 ? -0.953 -0.647 11.803 1.00 95.38 84 ALA A C 1
ATOM 664 O O . ALA A 1 84 ? -1.579 -1.236 12.685 1.00 95.38 84 ALA A O 1
ATOM 665 N N . GLU A 1 85 ? -0.729 0.670 11.859 1.00 95.19 85 GLU A N 1
ATOM 666 C CA . GLU A 1 85 ? -1.133 1.515 12.993 1.00 95.19 85 GLU A CA 1
ATOM 667 C C . GLU A 1 85 ? -2.658 1.533 13.194 1.00 95.19 85 GLU A C 1
ATOM 669 O O . GLU A 1 85 ? -3.147 1.487 14.326 1.00 95.19 85 GLU A O 1
ATOM 674 N N . LEU A 1 86 ? -3.432 1.554 12.103 1.00 92.25 86 LEU A N 1
ATOM 675 C CA . LEU A 1 86 ? -4.892 1.449 12.161 1.00 92.25 86 LEU A CA 1
ATOM 676 C C . LEU A 1 86 ? -5.347 0.064 12.639 1.00 92.25 86 LEU A C 1
ATOM 678 O O . LEU A 1 86 ? -6.301 -0.027 13.415 1.00 92.25 86 LEU A O 1
ATOM 682 N N . GLY A 1 87 ? -4.664 -1.003 12.217 1.00 91.75 87 GLY A N 1
ATOM 683 C CA . GLY A 1 87 ? -4.901 -2.357 12.718 1.00 91.75 87 GLY A CA 1
ATOM 684 C C . GLY A 1 87 ? -4.695 -2.453 14.232 1.00 91.75 87 GLY A C 1
ATOM 685 O O . GLY A 1 87 ? -5.580 -2.924 14.952 1.00 91.75 87 GLY A O 1
ATOM 686 N N . ASP A 1 88 ? -3.577 -1.925 14.728 1.00 94.19 88 ASP A N 1
ATOM 687 C CA . ASP A 1 88 ? -3.263 -1.898 16.159 1.00 94.19 88 ASP A CA 1
ATOM 688 C C . ASP A 1 88 ? -4.272 -1.063 16.956 1.00 94.19 88 ASP A C 1
ATOM 690 O O . ASP A 1 88 ? -4.717 -1.478 18.030 1.00 94.19 88 ASP A O 1
ATOM 694 N N . MET A 1 89 ? -4.688 0.091 16.424 1.00 92.88 89 MET A N 1
ATOM 695 C CA . MET A 1 89 ? -5.712 0.935 17.042 1.00 92.88 89 MET A CA 1
ATOM 696 C C . MET A 1 89 ? -7.031 0.173 17.238 1.00 92.88 89 MET A C 1
ATOM 698 O O . MET A 1 89 ? -7.632 0.249 18.313 1.00 92.88 89 MET A O 1
ATOM 702 N N . LEU A 1 90 ? -7.473 -0.594 16.235 1.00 91.00 90 LEU A N 1
ATOM 703 C CA . LEU A 1 90 ? -8.697 -1.397 16.330 1.00 91.00 90 LEU A CA 1
ATOM 704 C C . LEU A 1 90 ? -8.597 -2.473 17.415 1.00 91.00 90 LEU A C 1
ATOM 706 O O . LEU A 1 90 ? -9.531 -2.644 18.206 1.00 91.00 90 LEU A O 1
ATOM 710 N N . VAL A 1 91 ? -7.452 -3.151 17.510 1.00 91.75 91 VAL A N 1
ATOM 711 C CA . VAL A 1 91 ? -7.193 -4.132 18.575 1.00 91.75 91 VAL A CA 1
ATOM 712 C C . VAL A 1 91 ? -7.215 -3.461 19.953 1.00 91.75 91 VAL A C 1
ATOM 714 O O . VAL A 1 91 ? -7.802 -3.997 20.898 1.00 91.75 91 VAL A O 1
ATOM 717 N N . GLN A 1 92 ? -6.630 -2.267 20.081 1.00 92.62 92 GLN A N 1
ATOM 718 C CA . GLN A 1 92 ? -6.629 -1.510 21.335 1.00 92.62 92 GLN A CA 1
ATOM 719 C C . GLN A 1 92 ? -8.037 -1.086 21.763 1.00 92.62 92 GLN A C 1
ATOM 721 O O . GLN A 1 92 ? -8.373 -1.227 22.940 1.00 92.62 92 GLN A O 1
ATOM 726 N N . ILE A 1 93 ? -8.883 -0.638 20.830 1.00 90.12 93 ILE A N 1
ATOM 727 C CA . ILE A 1 93 ? -10.290 -0.302 21.103 1.00 90.12 93 ILE A CA 1
ATOM 728 C C . ILE A 1 93 ? -11.028 -1.524 21.659 1.00 90.12 93 ILE A C 1
ATOM 730 O O . ILE A 1 93 ? -11.668 -1.442 22.710 1.00 90.12 93 ILE A O 1
ATOM 734 N N . GLN A 1 94 ? -10.890 -2.680 21.005 1.00 88.81 94 GLN A N 1
ATOM 735 C CA . GLN A 1 94 ? -11.520 -3.922 21.460 1.00 88.81 94 GLN A CA 1
ATOM 736 C C . GLN A 1 94 ? -11.018 -4.338 22.851 1.00 88.81 94 GLN A C 1
ATOM 738 O O . GLN A 1 94 ? -11.811 -4.702 23.727 1.00 88.81 94 GLN A O 1
ATOM 743 N N . SER A 1 95 ? -9.707 -4.231 23.084 1.00 91.31 95 SER A N 1
ATOM 744 C CA . SER A 1 95 ? -9.086 -4.520 24.379 1.00 91.31 95 SER A CA 1
ATOM 745 C C . SER A 1 95 ? -9.603 -3.594 25.486 1.00 91.31 95 SER A C 1
ATOM 747 O O . SER A 1 95 ? -9.964 -4.069 26.567 1.00 91.31 95 SER A O 1
ATOM 749 N N . ALA A 1 96 ? -9.723 -2.292 25.209 1.00 90.88 96 ALA A N 1
ATOM 750 C CA . ALA A 1 96 ? -10.246 -1.301 26.145 1.00 90.88 96 ALA A CA 1
ATOM 751 C C . ALA A 1 96 ? -11.707 -1.590 26.525 1.00 90.88 96 ALA A C 1
ATOM 753 O O . ALA A 1 96 ? -12.046 -1.592 27.711 1.00 90.88 96 ALA A O 1
ATOM 754 N N . CYS A 1 97 ? -12.559 -1.929 25.552 1.00 89.81 97 CYS A N 1
ATOM 755 C CA . CYS A 1 97 ? -13.943 -2.334 25.814 1.00 89.81 97 CYS A CA 1
ATOM 756 C C . CYS A 1 97 ? -14.023 -3.609 26.672 1.00 89.81 97 CYS A C 1
ATOM 758 O O . CYS A 1 97 ? -14.833 -3.691 27.603 1.00 89.81 97 CYS A O 1
ATOM 760 N N . GLY A 1 98 ? -13.148 -4.586 26.412 1.00 90.06 98 GLY A N 1
ATOM 761 C CA . GLY A 1 98 ? -13.034 -5.796 27.227 1.00 90.06 98 GLY A CA 1
ATOM 762 C C . GLY A 1 98 ? -12.576 -5.508 28.661 1.00 90.06 98 GLY A C 1
ATOM 763 O O . GLY A 1 98 ? -13.140 -6.047 29.616 1.00 90.06 98 GLY A O 1
ATOM 764 N N . ALA A 1 99 ? -11.589 -4.626 28.836 1.00 91.94 99 ALA A N 1
ATOM 765 C CA . ALA A 1 99 ? -11.104 -4.205 30.148 1.00 91.94 99 ALA A CA 1
ATOM 766 C C . ALA A 1 99 ? -12.181 -3.455 30.945 1.00 91.94 99 ALA A C 1
ATOM 768 O O . ALA A 1 99 ? -12.398 -3.775 32.113 1.00 91.94 99 ALA A O 1
ATOM 769 N N . MET A 1 100 ? -12.901 -2.532 30.301 1.00 91.31 100 MET A N 1
ATOM 770 C CA . MET A 1 100 ? -14.017 -1.801 30.905 1.00 91.31 100 MET A CA 1
ATOM 771 C C . MET A 1 100 ? -15.119 -2.758 31.371 1.00 91.31 100 MET A C 1
ATOM 773 O O . MET A 1 100 ? -15.582 -2.657 32.503 1.00 91.31 100 MET A O 1
ATOM 777 N N . THR A 1 101 ? -15.471 -3.749 30.545 1.00 91.38 101 THR A N 1
ATOM 778 C CA . THR A 1 101 ? -16.456 -4.778 30.915 1.00 91.38 101 THR A CA 1
ATOM 779 C C . THR A 1 101 ? -16.022 -5.541 32.167 1.00 91.38 101 THR A C 1
ATOM 781 O O . THR A 1 101 ? -16.788 -5.622 33.125 1.00 91.38 101 THR A O 1
ATOM 784 N N . ARG A 1 102 ? -14.776 -6.031 32.210 1.00 92.69 102 ARG A N 1
ATOM 785 C CA . ARG A 1 102 ? -14.245 -6.755 33.379 1.00 92.69 102 ARG A CA 1
ATOM 786 C C . ARG A 1 102 ? -14.210 -5.896 34.643 1.00 92.69 102 ARG A C 1
ATOM 788 O O . ARG A 1 102 ? -14.546 -6.384 35.717 1.00 92.69 102 ARG A O 1
ATOM 795 N N . ALA A 1 103 ? -13.819 -4.626 34.528 1.00 92.12 103 ALA A N 1
ATOM 796 C CA . ALA A 1 103 ? -13.776 -3.710 35.665 1.00 92.12 103 ALA A CA 1
ATOM 797 C C . ALA A 1 103 ? -15.166 -3.534 36.294 1.00 92.12 103 ALA A C 1
ATOM 799 O O . ALA A 1 103 ? -15.310 -3.608 37.515 1.00 92.12 103 ALA A O 1
ATOM 800 N N . VAL A 1 104 ? -16.199 -3.382 35.460 1.00 91.94 104 VAL A N 1
ATOM 801 C CA . VAL A 1 104 ? -17.582 -3.270 35.934 1.00 91.94 104 VAL A CA 1
ATOM 802 C C . VAL A 1 104 ? -18.107 -4.582 36.509 1.00 91.94 104 VAL A C 1
ATOM 804 O O . VAL A 1 104 ? -18.838 -4.557 37.497 1.00 91.94 104 VAL A O 1
ATOM 807 N N . GLU A 1 105 ? -17.713 -5.732 35.959 1.00 92.88 105 GLU A N 1
ATOM 808 C CA . GLU A 1 105 ? -18.058 -7.037 36.538 1.00 92.88 105 GLU A CA 1
ATOM 809 C C . GLU A 1 105 ? -17.501 -7.187 37.956 1.00 92.88 105 GLU A C 1
ATOM 811 O O . GLU A 1 105 ? -18.251 -7.530 38.871 1.00 92.88 105 GLU A O 1
ATOM 816 N N . VAL A 1 106 ? -16.221 -6.861 38.162 1.00 92.94 106 VAL A N 1
ATOM 817 C CA . VAL A 1 106 ? -15.585 -6.900 39.489 1.00 92.94 106 VAL A CA 1
ATOM 818 C C . VAL A 1 106 ? -16.259 -5.918 40.448 1.00 92.94 106 VAL A C 1
ATOM 820 O O . VAL A 1 106 ? -16.611 -6.302 41.562 1.00 92.94 106 VAL A O 1
ATOM 823 N N . PHE A 1 107 ? -16.508 -4.681 40.008 1.00 89.25 107 PHE A N 1
ATOM 824 C CA . PHE A 1 107 ? -17.220 -3.678 40.804 1.00 89.25 107 PHE A CA 1
ATOM 825 C C . PHE A 1 107 ? -18.635 -4.135 41.183 1.00 89.25 107 PHE A C 1
ATOM 827 O O . PHE A 1 107 ? -19.075 -3.961 42.311 1.00 89.25 107 PHE A O 1
ATOM 834 N N . THR A 1 108 ? -19.359 -4.784 40.275 1.00 91.88 108 THR A N 1
ATOM 835 C CA . THR A 1 108 ? -20.702 -5.304 40.575 1.00 91.88 108 THR A CA 1
ATOM 836 C C . THR A 1 108 ? -20.640 -6.419 41.621 1.00 91.88 108 THR A C 1
ATOM 838 O O . THR A 1 108 ? -21.474 -6.485 42.526 1.00 91.88 108 THR A O 1
ATOM 841 N N . GLN A 1 109 ? -19.621 -7.281 41.546 1.00 91.81 109 GLN A N 1
ATOM 842 C CA . GLN A 1 109 ? -19.429 -8.377 42.497 1.00 91.81 109 GLN A CA 1
ATOM 843 C C . GLN A 1 109 ? -19.110 -7.900 43.921 1.00 91.81 109 GLN A C 1
ATOM 845 O O . GLN A 1 109 ? -19.495 -8.587 44.873 1.00 91.81 109 GLN A O 1
ATOM 850 N N . THR A 1 110 ? -18.479 -6.732 44.103 1.00 90.44 110 THR A N 1
ATOM 851 C CA . THR A 1 110 ? -18.198 -6.204 45.451 1.00 90.44 110 THR A CA 1
ATOM 852 C C . THR A 1 110 ? -19.465 -5.865 46.236 1.00 90.44 110 THR A C 1
ATOM 854 O O . THR A 1 110 ? -19.445 -5.915 47.463 1.00 90.44 110 THR A O 1
ATOM 857 N N . PHE A 1 111 ? -20.588 -5.611 45.556 1.00 90.00 111 PHE A N 1
ATOM 858 C CA . PHE A 1 111 ? -21.867 -5.272 46.189 1.00 90.00 111 PHE A CA 1
ATOM 859 C C . PHE A 1 111 ? -22.847 -6.442 46.291 1.00 90.00 111 PHE A C 1
ATOM 861 O O . PHE A 1 111 ? -24.015 -6.221 46.582 1.00 90.00 111 PHE A O 1
ATOM 868 N N . ARG A 1 112 ? -22.410 -7.697 46.106 1.00 88.69 112 ARG A N 1
ATOM 869 C CA . ARG A 1 112 ? -23.306 -8.876 46.049 1.00 88.69 112 ARG A CA 1
ATOM 870 C C . ARG A 1 112 ? -24.278 -9.047 47.228 1.00 88.69 112 ARG A C 1
ATOM 872 O O . ARG A 1 112 ? -25.260 -9.767 47.094 1.00 88.69 112 ARG A O 1
ATOM 879 N N . TYR A 1 113 ? -23.983 -8.442 48.379 1.00 90.50 113 TYR A N 1
ATOM 880 C CA . TYR A 1 113 ? -24.803 -8.525 49.592 1.00 90.50 113 TYR A CA 1
ATOM 881 C C . TYR A 1 113 ? -25.698 -7.300 49.827 1.00 90.50 113 TYR A C 1
ATOM 883 O O . TYR A 1 113 ? -26.568 -7.351 50.691 1.00 90.50 113 TYR A O 1
ATOM 891 N N . ASP A 1 114 ? -25.516 -6.224 49.060 1.00 92.75 114 ASP A N 1
ATOM 892 C CA . ASP A 1 114 ? -26.400 -5.062 49.052 1.00 92.75 114 ASP A CA 1
ATOM 893 C C . ASP A 1 114 ? -27.235 -5.089 47.770 1.00 92.75 114 ASP A C 1
ATOM 895 O O . ASP A 1 114 ? -26.756 -4.759 46.687 1.00 92.75 114 ASP A O 1
ATOM 899 N N . ALA A 1 115 ? -28.504 -5.476 47.899 1.00 87.19 115 ALA A N 1
ATOM 900 C CA . ALA A 1 115 ? -29.417 -5.618 46.768 1.00 87.19 115 ALA A CA 1
ATOM 901 C C . ALA A 1 115 ? -29.557 -4.331 45.933 1.00 87.19 115 ALA A C 1
ATOM 903 O O . ALA A 1 115 ? -29.739 -4.410 44.716 1.00 87.19 115 ALA A O 1
ATOM 904 N N . SER A 1 116 ? -29.463 -3.157 46.568 1.00 88.62 116 SER A N 1
ATOM 905 C CA . SER A 1 116 ? -29.616 -1.866 45.892 1.00 88.62 116 SER A CA 1
ATOM 906 C C . SER A 1 116 ? -28.392 -1.531 45.033 1.00 88.62 116 SER A C 1
ATOM 908 O O . SER A 1 116 ? -28.527 -1.307 43.826 1.00 88.62 116 SER A O 1
ATOM 910 N N . SER A 1 117 ? -27.194 -1.601 45.618 1.00 89.75 117 SER A N 1
ATOM 911 C CA . SER A 1 117 ? -25.928 -1.368 44.914 1.00 89.75 117 SER A CA 1
ATOM 912 C C . SER A 1 117 ? -25.617 -2.465 43.893 1.00 89.75 117 SER A C 1
ATOM 914 O O . SER A 1 117 ? -25.090 -2.173 42.820 1.00 89.75 117 SER A O 1
ATOM 916 N N . TYR A 1 118 ? -25.998 -3.717 44.170 1.00 90.75 118 TYR A N 1
ATOM 917 C CA . TYR A 1 118 ? -25.863 -4.820 43.219 1.00 90.75 118 TYR A CA 1
ATOM 918 C C . TYR A 1 118 ? -26.694 -4.583 41.957 1.00 90.75 118 TYR A C 1
ATOM 920 O O . TYR A 1 118 ? -26.176 -4.714 40.850 1.00 90.75 118 TYR A O 1
ATOM 928 N N . LYS A 1 119 ? -27.965 -4.183 42.109 1.00 91.81 119 LYS A N 1
ATOM 929 C CA . LYS A 1 119 ? -28.837 -3.878 40.969 1.00 91.81 119 LYS A CA 1
ATOM 930 C C . LYS A 1 119 ? -28.266 -2.743 40.115 1.00 91.81 119 LYS A C 1
ATOM 932 O O . LYS A 1 119 ? -28.199 -2.889 38.899 1.00 91.81 119 LYS A O 1
ATOM 937 N N . LEU A 1 120 ? -27.784 -1.669 40.746 1.00 90.69 120 LEU A N 1
ATOM 938 C CA . LEU A 1 120 ? -27.128 -0.566 40.036 1.00 90.69 120 LEU A CA 1
ATOM 939 C C . LEU A 1 120 ? -25.882 -1.037 39.265 1.00 90.69 120 LEU A C 1
ATOM 941 O O . LEU A 1 120 ? -25.684 -0.644 38.116 1.00 90.69 120 LEU A O 1
ATOM 945 N N . GLY A 1 121 ? -25.063 -1.906 39.868 1.00 90.25 121 GLY A N 1
ATOM 946 C CA . GLY A 1 121 ? -23.910 -2.516 39.202 1.00 90.25 121 GLY A CA 1
ATOM 947 C C . GLY A 1 121 ? -24.305 -3.364 37.988 1.00 90.25 121 GLY A C 1
ATOM 948 O O . GLY A 1 121 ? -23.686 -3.247 36.933 1.00 90.25 121 GLY A O 1
ATOM 949 N N . VAL A 1 122 ? -25.379 -4.154 38.092 1.00 92.50 122 VAL A N 1
ATOM 950 C CA . VAL A 1 122 ? -25.920 -4.946 36.972 1.00 92.50 122 VAL A CA 1
ATOM 951 C C . VAL A 1 122 ? -26.416 -4.050 35.832 1.00 92.50 122 VAL A C 1
ATOM 953 O O . VAL A 1 122 ? -26.103 -4.324 34.672 1.00 92.50 122 VAL A O 1
ATOM 956 N N . ASP A 1 123 ? -27.131 -2.967 36.143 1.00 93.00 123 ASP A N 1
ATOM 957 C CA . ASP A 1 123 ? -27.605 -2.004 35.139 1.00 93.00 123 ASP A CA 1
ATOM 958 C C . ASP A 1 123 ? -26.420 -1.311 34.439 1.00 93.00 123 ASP A C 1
ATOM 960 O O . ASP A 1 123 ? -26.389 -1.190 33.210 1.00 93.00 123 ASP A O 1
ATOM 964 N N . TYR A 1 124 ? -25.388 -0.931 35.202 1.00 90.44 124 TYR A N 1
ATOM 965 C CA . TYR A 1 124 ? -24.161 -0.355 34.652 1.00 90.44 124 TYR A CA 1
ATOM 966 C C . TYR A 1 124 ? -23.382 -1.361 33.792 1.00 90.44 124 TYR A C 1
ATOM 968 O O . TYR A 1 124 ? -22.904 -1.015 32.710 1.00 90.44 124 TYR A O 1
ATOM 976 N N . LEU A 1 125 ? -23.311 -2.627 34.212 1.00 92.38 125 LEU A N 1
ATOM 977 C CA . LEU A 1 125 ? -22.706 -3.707 33.435 1.00 92.38 125 LEU A CA 1
ATOM 978 C C . LEU A 1 125 ? -23.429 -3.922 32.104 1.00 92.38 125 LEU A C 1
ATOM 980 O O . LEU A 1 125 ? -22.776 -4.107 31.076 1.00 92.38 125 LEU A O 1
ATOM 984 N N . ALA A 1 126 ? -24.763 -3.893 32.108 1.00 92.25 126 ALA A N 1
ATOM 985 C CA . ALA A 1 126 ? -25.562 -4.004 30.894 1.00 92.25 126 ALA A CA 1
ATOM 986 C C . ALA A 1 126 ? -25.282 -2.835 29.936 1.00 92.25 126 ALA A C 1
ATOM 988 O O . ALA A 1 126 ? -25.035 -3.064 28.750 1.00 92.25 126 ALA A O 1
ATOM 989 N N . ALA A 1 127 ? -25.230 -1.604 30.454 1.00 91.31 127 ALA A N 1
ATOM 990 C CA . ALA A 1 127 ? -24.884 -0.423 29.666 1.00 91.31 127 ALA A CA 1
ATOM 991 C C . ALA A 1 127 ? -23.468 -0.522 29.072 1.00 91.31 127 ALA A C 1
ATOM 993 O O . ALA A 1 127 ? -23.287 -0.310 27.875 1.00 91.31 127 ALA A O 1
ATOM 994 N N . VAL A 1 128 ? -22.471 -0.917 29.871 1.00 90.44 128 VAL A N 1
ATOM 995 C CA . VAL A 1 128 ? -21.085 -1.097 29.411 1.00 90.44 128 VAL A CA 1
ATOM 996 C C . VAL A 1 128 ? -20.964 -2.208 28.373 1.00 90.44 128 VAL A C 1
ATOM 998 O O . VAL A 1 128 ? -20.239 -2.037 27.396 1.00 90.44 128 VAL A O 1
ATOM 1001 N N . LYS A 1 129 ? -21.706 -3.311 28.520 1.00 90.31 129 LYS A N 1
ATOM 1002 C CA . LYS A 1 129 ? -21.754 -4.379 27.510 1.00 90.31 129 LYS A CA 1
ATOM 1003 C C . LYS A 1 129 ? -22.385 -3.906 26.203 1.00 90.31 129 LYS A C 1
ATOM 1005 O O . LYS A 1 129 ? -21.879 -4.269 25.145 1.00 90.31 129 LYS A O 1
ATOM 1010 N N . MET A 1 130 ? -23.439 -3.089 26.257 1.00 90.06 130 MET A N 1
ATOM 1011 C CA . MET A 1 130 ? -24.018 -2.492 25.049 1.00 90.06 130 MET A CA 1
ATOM 1012 C C . MET A 1 130 ? -23.057 -1.503 24.388 1.00 90.06 130 MET A C 1
ATOM 1014 O O . MET A 1 130 ? -22.815 -1.618 23.195 1.00 90.06 130 MET A O 1
ATOM 1018 N N . ILE A 1 131 ? -22.438 -0.593 25.145 1.00 86.25 131 ILE A N 1
ATOM 1019 C CA . ILE A 1 131 ? -21.449 0.359 24.607 1.00 86.25 131 ILE A CA 1
ATOM 1020 C C . ILE A 1 131 ? -20.253 -0.387 24.007 1.00 86.25 131 ILE A C 1
ATOM 1022 O O . ILE A 1 131 ? -19.823 -0.090 22.895 1.00 86.25 131 ILE A O 1
ATOM 1026 N N . GLY A 1 132 ? -19.724 -1.372 24.732 1.00 85.31 132 GLY A N 1
ATOM 1027 C CA . GLY A 1 132 ? -18.580 -2.164 24.299 1.00 85.31 132 GLY A CA 1
ATOM 1028 C C . GLY A 1 132 ? -18.881 -3.027 23.079 1.00 85.31 132 GLY A C 1
ATOM 1029 O O . GLY A 1 132 ? -18.004 -3.196 22.245 1.00 85.31 132 GLY A O 1
ATOM 1030 N N . ARG A 1 133 ? -20.101 -3.557 22.938 1.00 85.56 133 ARG A N 1
ATOM 1031 C CA . ARG A 1 133 ? -20.498 -4.303 21.740 1.00 85.56 133 ARG A CA 1
ATOM 1032 C C . ARG A 1 133 ? -20.830 -3.352 20.598 1.00 85.56 133 ARG A C 1
ATOM 1034 O O . ARG A 1 133 ? -20.172 -3.391 19.570 1.00 85.56 133 ARG A O 1
ATOM 1041 N N . ASP A 1 134 ? -21.840 -2.511 20.762 1.00 87.50 134 ASP A N 1
ATOM 1042 C CA . ASP A 1 134 ? -22.419 -1.749 19.657 1.00 87.50 134 ASP A CA 1
ATOM 1043 C C . ASP A 1 134 ? -21.524 -0.570 19.276 1.00 87.50 134 ASP A C 1
ATOM 1045 O O . ASP A 1 134 ? -21.250 -0.364 18.098 1.00 87.50 134 ASP A O 1
ATOM 1049 N N . GLY A 1 135 ? -20.979 0.148 20.260 1.00 83.69 135 GLY A N 1
ATOM 1050 C CA . GLY A 1 135 ? -20.058 1.259 20.025 1.00 83.69 135 GLY A CA 1
ATOM 1051 C C . GLY A 1 135 ? -18.739 0.805 19.401 1.00 83.69 135 GLY A C 1
ATOM 1052 O O . GLY A 1 135 ? -18.324 1.364 18.386 1.00 83.69 135 GLY A O 1
ATOM 1053 N N . ALA A 1 136 ? -18.106 -0.241 19.946 1.00 86.31 136 ALA A N 1
ATOM 1054 C CA . ALA A 1 136 ? -16.855 -0.751 19.379 1.00 86.31 136 ALA A CA 1
ATOM 1055 C C . ALA A 1 136 ? -17.064 -1.372 17.994 1.00 86.31 136 ALA A C 1
ATOM 1057 O O . ALA A 1 136 ? -16.247 -1.141 17.108 1.00 86.31 136 ALA A O 1
ATOM 1058 N N . ASN A 1 137 ? -18.170 -2.095 17.776 1.00 87.06 137 ASN A N 1
ATOM 1059 C CA . ASN A 1 137 ? -18.495 -2.633 16.455 1.00 87.06 137 ASN A CA 1
ATOM 1060 C C . ASN A 1 137 ? -18.762 -1.515 15.441 1.00 87.06 137 ASN A C 1
ATOM 1062 O O . ASN A 1 137 ? -18.292 -1.601 14.311 1.00 87.06 137 ASN A O 1
ATOM 1066 N N . MET A 1 138 ? -19.485 -0.458 15.826 1.00 88.94 138 MET A N 1
ATOM 1067 C CA . MET A 1 138 ? -19.716 0.689 14.945 1.00 88.94 138 MET A CA 1
ATOM 1068 C C . MET A 1 138 ? -18.417 1.424 14.617 1.00 88.94 138 MET A C 1
ATOM 1070 O O . MET A 1 138 ? -18.211 1.800 13.465 1.00 88.94 138 MET A O 1
ATOM 1074 N N . MET A 1 139 ? -17.530 1.610 15.599 1.00 88.62 139 MET A N 1
ATOM 1075 C CA . MET A 1 139 ? -16.215 2.213 15.375 1.00 88.62 139 MET A CA 1
ATOM 1076 C C . MET A 1 139 ? -15.343 1.346 14.466 1.00 88.62 139 MET A C 1
ATOM 1078 O O . MET A 1 139 ? -14.782 1.867 13.505 1.00 88.62 139 MET A O 1
ATOM 1082 N N . ASP A 1 140 ? -15.273 0.037 14.721 1.00 89.75 140 ASP A N 1
ATOM 1083 C CA . ASP A 1 140 ? -14.532 -0.917 13.891 1.00 89.75 140 ASP A CA 1
ATOM 1084 C C . ASP A 1 140 ? -15.043 -0.903 12.448 1.00 89.75 140 ASP A C 1
ATOM 1086 O O . ASP A 1 140 ? -14.261 -0.691 11.524 1.00 89.75 140 ASP A O 1
ATOM 1090 N N . GLN A 1 141 ? -16.359 -1.003 12.244 1.00 91.44 141 GLN A N 1
ATOM 1091 C CA . GLN A 1 141 ? -16.961 -0.928 10.913 1.00 91.44 141 GLN A CA 1
ATOM 1092 C C . GLN A 1 141 ? -16.699 0.421 10.242 1.00 91.44 141 GLN A C 1
ATOM 1094 O O . GLN A 1 141 ? -16.316 0.460 9.075 1.00 91.44 141 GLN A O 1
ATOM 1099 N N . SER A 1 142 ? -16.871 1.531 10.964 1.00 93.44 142 SER A N 1
ATOM 1100 C CA . SER A 1 142 ? -16.638 2.867 10.417 1.00 93.44 142 SER A CA 1
ATOM 1101 C C . SER A 1 142 ? -15.192 3.024 9.956 1.00 93.44 142 SER A C 1
ATOM 1103 O O . SER A 1 142 ? -14.961 3.440 8.822 1.00 93.44 142 SER A O 1
ATOM 1105 N N . ILE A 1 143 ? -14.216 2.664 10.794 1.00 90.69 143 ILE A N 1
ATOM 1106 C CA . ILE A 1 143 ? -12.787 2.751 10.459 1.00 90.69 143 ILE A CA 1
ATOM 1107 C C . ILE A 1 143 ? -12.457 1.818 9.289 1.00 90.69 143 ILE A C 1
ATOM 1109 O O . ILE A 1 143 ? -11.774 2.236 8.351 1.00 90.69 143 ILE A O 1
ATOM 1113 N N . ARG A 1 144 ? -12.988 0.587 9.294 1.00 92.31 144 ARG A N 1
ATOM 1114 C CA . ARG A 1 144 ? -12.782 -0.374 8.206 1.00 92.31 144 ARG A CA 1
ATOM 1115 C C . ARG A 1 144 ? -13.277 0.162 6.869 1.00 92.31 144 ARG A C 1
ATOM 1117 O O . ARG A 1 144 ? -12.485 0.302 5.945 1.00 92.31 144 ARG A O 1
ATOM 1124 N N . PHE A 1 145 ? -14.548 0.546 6.786 1.00 92.69 145 PHE A N 1
ATOM 1125 C CA . PHE A 1 145 ? -15.154 0.958 5.520 1.00 92.69 145 PHE A CA 1
ATOM 1126 C C . PHE A 1 145 ? -14.652 2.311 5.010 1.00 92.69 145 PHE A C 1
ATOM 1128 O O . PHE A 1 145 ? -14.536 2.507 3.801 1.00 92.69 145 PHE A O 1
ATOM 1135 N N . THR A 1 146 ? -14.392 3.268 5.905 1.00 91.31 146 THR A N 1
ATOM 1136 C CA . THR A 1 146 ? -14.035 4.635 5.486 1.00 91.31 146 THR A CA 1
ATOM 1137 C C . THR A 1 146 ? -12.542 4.831 5.273 1.00 91.31 146 THR A C 1
ATOM 1139 O O . THR A 1 146 ? -12.166 5.681 4.467 1.00 91.31 146 THR A O 1
ATOM 1142 N N . VAL A 1 147 ? -11.695 4.055 5.960 1.00 91.50 147 VAL A N 1
ATOM 1143 C CA . VAL A 1 147 ? -10.242 4.257 5.946 1.00 91.50 147 VAL A CA 1
ATOM 1144 C C . VAL A 1 147 ? -9.497 3.009 5.481 1.00 91.50 147 VAL A C 1
ATOM 1146 O O . VAL A 1 147 ? -8.788 3.084 4.477 1.00 91.50 147 VAL A O 1
ATOM 1149 N N . LEU A 1 148 ? -9.657 1.862 6.152 1.00 92.06 148 LEU A N 1
ATOM 1150 C CA . LEU A 1 148 ? -8.843 0.675 5.844 1.00 92.06 148 LEU A CA 1
ATOM 1151 C C . LEU A 1 148 ? -9.143 0.085 4.467 1.00 92.06 148 LEU A C 1
ATOM 1153 O O . LEU A 1 148 ? -8.207 -0.153 3.715 1.00 92.06 148 LEU A O 1
ATOM 1157 N N . ASP A 1 149 ? -10.406 -0.110 4.095 1.00 93.31 149 ASP A N 1
ATOM 1158 C CA . ASP A 1 149 ? -10.772 -0.701 2.803 1.00 93.31 149 ASP A CA 1
ATOM 1159 C C . ASP A 1 149 ? -10.221 0.122 1.617 1.00 93.31 149 ASP A C 1
ATOM 1161 O O . ASP A 1 149 ? -9.588 -0.456 0.724 1.00 93.31 149 ASP A O 1
ATOM 1165 N N . PRO A 1 150 ? -10.353 1.468 1.594 1.00 94.19 150 PRO A N 1
ATOM 1166 C CA . PRO A 1 150 ? -9.674 2.300 0.600 1.00 94.19 150 PRO A CA 1
ATOM 1167 C C . PRO A 1 150 ? -8.146 2.167 0.600 1.00 94.19 150 PRO A C 1
ATOM 1169 O O . PRO A 1 150 ? -7.540 2.140 -0.478 1.00 94.19 150 PRO A O 1
ATOM 1172 N N . ILE A 1 151 ? -7.517 2.091 1.780 1.00 94.00 151 ILE A N 1
ATOM 1173 C CA . ILE A 1 151 ? -6.064 1.914 1.914 1.00 94.00 151 ILE A CA 1
ATOM 1174 C C . ILE A 1 151 ? -5.638 0.557 1.351 1.00 94.00 151 ILE A C 1
ATOM 1176 O O . ILE A 1 151 ? -4.725 0.510 0.530 1.00 94.00 151 ILE A O 1
ATOM 1180 N N . LEU A 1 152 ? -6.329 -0.526 1.704 1.00 93.44 152 LEU A N 1
ATOM 1181 C CA . LEU A 1 152 ? -6.059 -1.878 1.216 1.00 93.44 152 LEU A CA 1
ATOM 1182 C C . LEU A 1 152 ? -6.225 -1.964 -0.304 1.00 93.44 152 LEU A C 1
ATOM 1184 O O . LEU A 1 152 ? -5.343 -2.469 -0.998 1.00 93.44 152 LEU A O 1
ATOM 1188 N N . ALA A 1 153 ? -7.291 -1.377 -0.855 1.00 92.88 153 ALA A N 1
ATOM 1189 C CA . ALA A 1 153 ? -7.485 -1.299 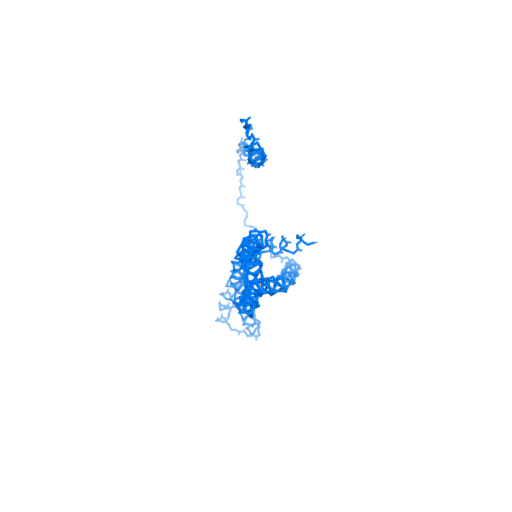-2.304 1.00 92.88 153 ALA A CA 1
ATOM 1190 C C . ALA A 1 153 ? -6.381 -0.484 -3.008 1.00 92.88 153 ALA A C 1
ATOM 1192 O O . ALA A 1 153 ? -6.037 -0.732 -4.169 1.00 92.88 153 ALA A O 1
ATOM 1193 N N . ARG A 1 154 ? -5.813 0.522 -2.334 1.00 93.12 154 ARG A N 1
ATOM 1194 C CA . ARG A 1 154 ? -4.662 1.280 -2.840 1.00 93.12 154 ARG A CA 1
ATOM 1195 C C . ARG A 1 154 ? -3.366 0.471 -2.754 1.00 93.12 154 ARG A C 1
ATOM 1197 O O . ARG A 1 154 ? -2.650 0.430 -3.753 1.00 93.12 154 ARG A O 1
ATOM 1204 N N . LEU A 1 155 ? -3.103 -0.199 -1.634 1.00 94.25 155 LEU A N 1
ATOM 1205 C CA . LEU A 1 155 ? -1.944 -1.075 -1.445 1.00 94.25 155 LEU A CA 1
ATOM 1206 C C . LEU A 1 155 ? -1.934 -2.235 -2.444 1.00 94.25 155 LEU A C 1
ATOM 1208 O O . LEU A 1 155 ? -0.878 -2.585 -2.963 1.00 94.25 155 LEU A O 1
ATOM 1212 N N . GLU A 1 156 ? -3.096 -2.778 -2.798 1.00 94.69 156 GLU A N 1
ATOM 1213 C CA . GLU A 1 156 ? -3.179 -3.831 -3.810 1.00 94.69 156 GLU A CA 1
ATOM 1214 C C . GLU A 1 156 ? -2.759 -3.331 -5.201 1.00 94.69 156 GLU A C 1
ATOM 1216 O O . GLU A 1 156 ? -1.974 -3.970 -5.904 1.00 94.69 156 GLU A O 1
ATOM 1221 N N . ARG A 1 157 ? -3.179 -2.119 -5.580 1.00 93.00 157 ARG A N 1
ATOM 1222 C CA . ARG A 1 157 ? -2.685 -1.476 -6.810 1.00 93.00 157 ARG A CA 1
ATOM 1223 C C . ARG A 1 157 ? -1.187 -1.180 -6.738 1.00 93.00 157 ARG A C 1
ATOM 1225 O O . ARG A 1 157 ? -0.490 -1.335 -7.739 1.00 93.00 157 ARG A O 1
ATOM 1232 N N . HIS A 1 158 ? -0.674 -0.795 -5.568 1.00 94.19 158 HIS A N 1
ATOM 1233 C CA . HIS A 1 158 ? 0.765 -0.629 -5.368 1.00 94.19 158 HIS A CA 1
ATOM 1234 C C . HIS A 1 158 ? 1.525 -1.953 -5.535 1.00 94.19 158 HIS A C 1
ATOM 1236 O O . HIS A 1 158 ? 2.583 -1.947 -6.157 1.00 94.19 158 HIS A O 1
ATOM 1242 N N . ASN A 1 159 ? 0.994 -3.088 -5.062 1.00 94.50 159 ASN A N 1
ATOM 1243 C CA . ASN A 1 159 ? 1.610 -4.407 -5.260 1.00 94.50 159 ASN A CA 1
ATOM 1244 C C . ASN A 1 159 ? 1.773 -4.727 -6.753 1.00 94.50 159 ASN A C 1
ATOM 1246 O O . ASN A 1 159 ? 2.851 -5.129 -7.196 1.00 94.50 159 ASN A O 1
ATOM 1250 N N . GLN A 1 160 ? 0.723 -4.486 -7.541 1.00 92.38 160 GLN A N 1
ATOM 1251 C CA . GLN A 1 160 ? 0.746 -4.686 -8.993 1.00 92.38 160 GLN A CA 1
ATOM 1252 C C . GLN A 1 160 ? 1.770 -3.770 -9.673 1.00 92.38 160 GLN A C 1
ATOM 1254 O O . GLN A 1 160 ? 2.523 -4.209 -10.545 1.00 92.38 160 GLN A O 1
ATOM 1259 N N . LEU A 1 161 ? 1.841 -2.505 -9.248 1.00 93.31 161 LEU A N 1
ATOM 1260 C CA . LEU A 1 161 ? 2.813 -1.548 -9.770 1.00 93.31 161 LEU A CA 1
ATOM 1261 C C . LEU A 1 161 ? 4.250 -1.934 -9.403 1.00 93.31 161 LEU A C 1
ATOM 1263 O O . LEU A 1 161 ? 5.141 -1.878 -10.248 1.00 93.31 161 LEU A O 1
ATOM 1267 N N . LYS A 1 162 ? 4.469 -2.398 -8.170 1.00 94.31 162 LYS A N 1
ATOM 1268 C CA . LYS A 1 162 ? 5.766 -2.863 -7.672 1.00 94.31 162 LYS A CA 1
ATOM 1269 C C . LYS A 1 162 ? 6.293 -4.040 -8.488 1.00 94.31 162 LYS A C 1
ATOM 1271 O O . LYS A 1 162 ? 7.475 -4.050 -8.813 1.00 94.31 162 LYS A O 1
ATOM 1276 N N . ALA A 1 163 ? 5.430 -4.975 -8.888 1.00 93.75 163 ALA A N 1
ATOM 1277 C CA . ALA A 1 163 ? 5.822 -6.073 -9.772 1.00 93.75 163 ALA A CA 1
ATOM 1278 C C . ALA A 1 163 ? 6.335 -5.569 -11.137 1.00 93.75 163 ALA A C 1
ATOM 1280 O O . ALA A 1 163 ? 7.358 -6.042 -11.630 1.00 93.75 163 ALA A O 1
ATOM 1281 N N . ARG A 1 164 ? 5.679 -4.558 -11.727 1.00 93.12 164 ARG A N 1
ATOM 1282 C CA . ARG A 1 164 ? 6.130 -3.945 -12.992 1.00 93.12 164 ARG A CA 1
ATOM 1283 C C . ARG A 1 164 ? 7.439 -3.177 -12.835 1.00 93.12 164 ARG A C 1
ATOM 1285 O O . ARG A 1 164 ? 8.305 -3.266 -13.698 1.00 93.12 164 ARG A O 1
ATOM 1292 N N . ILE A 1 165 ? 7.596 -2.456 -11.725 1.00 93.38 165 ILE A N 1
ATOM 1293 C CA . ILE A 1 165 ? 8.844 -1.763 -11.387 1.00 93.38 165 ILE A CA 1
ATOM 1294 C C . ILE A 1 165 ? 9.991 -2.768 -11.242 1.00 93.38 165 ILE A C 1
ATOM 1296 O O . ILE A 1 165 ? 11.058 -2.552 -11.801 1.00 93.38 165 ILE A O 1
ATOM 1300 N N . GLN A 1 166 ? 9.765 -3.896 -10.568 1.00 94.31 166 GLN A N 1
ATOM 1301 C CA . GLN A 1 166 ? 10.774 -4.950 -10.428 1.00 94.31 166 GLN A CA 1
ATOM 1302 C C . GLN A 1 166 ? 11.166 -5.563 -11.777 1.00 94.31 166 GLN A C 1
ATOM 1304 O O . GLN A 1 166 ? 12.348 -5.810 -12.010 1.00 94.31 166 GLN A O 1
ATOM 1309 N N . ALA A 1 167 ? 10.201 -5.778 -12.678 1.00 93.94 167 ALA A N 1
ATOM 1310 C CA . ALA A 1 167 ? 10.488 -6.224 -14.041 1.00 93.94 167 ALA A CA 1
ATOM 1311 C C . ALA A 1 167 ? 11.346 -5.194 -14.799 1.00 93.94 167 ALA A C 1
ATOM 1313 O O . ALA A 1 167 ? 12.327 -5.560 -15.445 1.00 93.94 167 ALA A O 1
ATOM 1314 N N . TRP A 1 168 ? 11.035 -3.901 -14.656 1.00 93.94 168 TRP A N 1
ATOM 1315 C CA . TRP A 1 168 ? 11.854 -2.828 -15.219 1.00 93.94 168 TRP A CA 1
ATOM 1316 C C . TRP A 1 168 ? 13.277 -2.815 -14.638 1.00 93.94 168 TRP A C 1
ATOM 1318 O O . TRP A 1 168 ? 14.241 -2.752 -15.392 1.00 93.94 168 TRP A O 1
ATOM 1328 N N . GLU A 1 169 ? 13.436 -2.933 -13.317 1.00 93.56 169 GLU A N 1
ATOM 1329 C CA . GLU A 1 169 ? 14.746 -2.966 -12.645 1.00 93.56 169 GLU A CA 1
ATOM 1330 C C . GLU A 1 169 ? 15.598 -4.173 -13.068 1.00 93.56 169 GLU A C 1
ATOM 1332 O O . GLU A 1 169 ? 16.827 -4.087 -13.119 1.00 93.56 169 GLU A O 1
ATOM 1337 N N . GLN A 1 170 ? 14.971 -5.319 -13.347 1.00 94.38 170 GLN A N 1
ATOM 1338 C CA . GLN A 1 170 ? 15.653 -6.497 -13.890 1.00 94.38 170 GLN A CA 1
ATOM 1339 C C . GLN A 1 170 ? 16.170 -6.222 -15.303 1.00 94.38 170 GLN A C 1
ATOM 1341 O O . GLN A 1 170 ? 17.370 -6.346 -15.543 1.00 94.38 170 GLN A O 1
ATOM 1346 N N . LEU A 1 171 ? 15.298 -5.747 -16.197 1.00 92.69 171 LEU A N 1
ATOM 1347 C CA . LEU A 1 171 ? 15.677 -5.396 -17.567 1.00 92.69 171 LEU A CA 1
ATOM 1348 C C . LEU A 1 171 ? 16.733 -4.287 -17.613 1.00 92.69 171 LEU A C 1
ATOM 1350 O O . LEU A 1 171 ? 17.624 -4.314 -18.457 1.00 92.69 171 LEU A O 1
ATOM 1354 N N . TYR A 1 172 ? 16.669 -3.325 -16.690 1.00 91.75 172 TYR A N 1
ATOM 1355 C CA . TYR A 1 172 ? 17.623 -2.223 -16.632 1.00 91.75 172 TYR A CA 1
ATOM 1356 C C . TYR A 1 172 ? 19.013 -2.716 -16.225 1.00 91.75 172 TYR A C 1
ATOM 1358 O O . TYR A 1 172 ? 20.008 -2.301 -16.815 1.00 91.75 172 TYR A O 1
ATOM 1366 N N . ARG A 1 173 ? 19.094 -3.658 -15.274 1.00 92.44 173 ARG A N 1
ATOM 1367 C CA . ARG A 1 173 ? 20.360 -4.320 -14.926 1.00 92.44 173 ARG A CA 1
ATOM 1368 C C . ARG A 1 173 ? 20.944 -5.074 -16.116 1.00 92.44 173 ARG A C 1
ATOM 1370 O O . ARG A 1 173 ? 22.109 -4.871 -16.439 1.00 92.44 173 ARG A O 1
ATOM 1377 N N . GLU A 1 174 ? 20.125 -5.857 -16.818 1.00 91.81 174 GLU A N 1
ATOM 1378 C CA . GLU A 1 174 ? 20.568 -6.569 -18.023 1.00 91.81 174 GLU A CA 1
ATOM 1379 C C . GLU A 1 174 ? 21.052 -5.618 -19.124 1.00 91.81 174 GLU A C 1
ATOM 1381 O O . GLU A 1 174 ? 22.049 -5.894 -19.795 1.00 91.81 174 GLU A O 1
ATOM 1386 N N . TYR A 1 175 ? 20.366 -4.488 -19.304 1.00 89.12 175 TYR A N 1
ATOM 1387 C CA . TYR A 1 175 ? 20.759 -3.453 -20.255 1.00 89.12 175 TYR A CA 1
ATOM 1388 C C . TYR A 1 175 ? 22.128 -2.860 -19.901 1.00 89.12 175 TYR A C 1
ATOM 1390 O O . TYR A 1 175 ? 23.011 -2.821 -20.759 1.00 89.12 175 TYR A O 1
ATOM 1398 N N . VAL A 1 176 ? 22.338 -2.471 -18.638 1.00 89.19 176 VAL A N 1
ATOM 1399 C CA . VAL A 1 176 ? 23.617 -1.922 -18.160 1.00 89.19 176 VAL A CA 1
ATOM 1400 C C . VAL A 1 176 ? 24.753 -2.939 -18.324 1.00 89.19 176 VAL A C 1
ATOM 1402 O O . VAL A 1 176 ? 25.809 -2.592 -18.858 1.00 89.19 176 VAL A O 1
ATOM 1405 N N . ASP A 1 177 ? 24.534 -4.206 -17.962 1.00 89.06 177 ASP A N 1
ATOM 1406 C CA . ASP A 1 177 ? 25.538 -5.272 -18.095 1.00 89.06 177 ASP A CA 1
ATOM 1407 C C . ASP A 1 177 ? 25.930 -5.520 -19.562 1.00 89.06 177 ASP A C 1
ATOM 1409 O O . ASP A 1 177 ? 27.114 -5.669 -19.905 1.00 89.06 177 ASP A O 1
ATOM 1413 N N . ARG A 1 178 ? 24.943 -5.527 -20.469 1.00 85.75 178 ARG A N 1
ATOM 1414 C CA . ARG A 1 178 ? 25.195 -5.665 -21.911 1.00 85.75 178 ARG A CA 1
ATOM 1415 C C . ARG A 1 178 ? 25.875 -4.429 -22.493 1.00 85.75 178 ARG A C 1
ATOM 1417 O O . ARG A 1 178 ? 26.752 -4.585 -23.343 1.00 85.75 178 ARG A O 1
ATOM 1424 N N . GLN A 1 179 ? 25.530 -3.227 -22.031 1.00 85.75 179 GLN A N 1
ATOM 1425 C CA . GLN A 1 179 ? 26.167 -1.986 -22.473 1.00 85.75 179 GLN A CA 1
ATOM 1426 C C . GLN A 1 179 ? 27.647 -1.972 -22.074 1.00 85.75 179 GLN A C 1
ATOM 1428 O O . GLN A 1 179 ? 28.509 -1.739 -22.923 1.00 85.75 179 GLN A O 1
ATOM 1433 N N . LEU A 1 180 ? 27.960 -2.342 -20.828 1.00 86.38 180 LEU A N 1
ATOM 1434 C CA . LEU A 1 180 ? 29.336 -2.516 -20.353 1.00 86.38 180 LEU A CA 1
ATOM 1435 C C . LEU A 1 180 ? 30.104 -3.549 -21.190 1.00 86.38 180 LEU A C 1
ATOM 1437 O O . LEU A 1 180 ? 31.249 -3.311 -21.577 1.00 86.38 180 LEU A O 1
ATOM 1441 N N . SER A 1 181 ? 29.463 -4.669 -21.533 1.00 84.75 181 SER A N 1
ATOM 1442 C CA . SER A 1 181 ? 30.059 -5.710 -22.384 1.00 84.75 181 SER A CA 1
ATOM 1443 C C . SER A 1 181 ? 30.377 -5.207 -23.800 1.00 84.75 181 SER A C 1
ATOM 1445 O O . SER A 1 181 ? 31.392 -5.591 -24.387 1.00 84.75 181 SER A O 1
ATOM 1447 N N . VAL A 1 182 ? 29.533 -4.336 -24.362 1.00 81.94 182 VAL A N 1
ATOM 1448 C CA . VAL A 1 182 ? 29.775 -3.704 -25.669 1.00 81.94 182 VAL A CA 1
ATOM 1449 C C . VAL A 1 182 ? 30.936 -2.714 -25.598 1.00 81.94 182 VAL A C 1
ATOM 1451 O O . VAL A 1 182 ? 31.811 -2.770 -26.466 1.00 81.94 182 VAL A O 1
ATOM 1454 N N . GLU A 1 183 ? 30.998 -1.869 -24.565 1.00 82.31 183 GLU A N 1
ATOM 1455 C CA . GLU A 1 183 ? 32.112 -0.931 -24.356 1.00 82.31 183 GLU A CA 1
ATOM 1456 C C . GLU A 1 183 ? 33.456 -1.663 -24.219 1.00 82.31 183 GLU A C 1
ATOM 1458 O O . GLU A 1 183 ? 34.429 -1.312 -24.890 1.00 82.31 183 GLU A O 1
ATOM 1463 N N . GLN A 1 184 ? 33.502 -2.763 -23.460 1.00 82.69 184 GLN A N 1
ATOM 1464 C CA . GLN A 1 184 ? 34.706 -3.595 -23.320 1.00 82.69 184 GLN A CA 1
ATOM 1465 C C . GLN A 1 184 ? 35.183 -4.197 -24.654 1.00 82.69 184 GLN A C 1
ATOM 1467 O O . GLN A 1 184 ? 36.379 -4.425 -24.853 1.00 82.69 184 GLN A O 1
ATOM 1472 N N . MET A 1 185 ? 34.269 -4.441 -25.599 1.00 74.56 185 MET A N 1
ATOM 1473 C CA . MET A 1 185 ? 34.609 -4.974 -26.920 1.00 74.56 185 MET A CA 1
ATOM 1474 C C . MET A 1 185 ? 34.977 -3.904 -27.957 1.00 74.56 185 MET A C 1
ATOM 1476 O O . MET A 1 185 ? 35.519 -4.264 -29.005 1.00 74.56 185 MET A O 1
ATOM 1480 N N . LYS A 1 186 ? 34.751 -2.607 -27.696 1.00 70.38 186 LYS A N 1
ATOM 1481 C CA . LYS A 1 186 ? 35.115 -1.524 -28.633 1.00 70.38 186 LYS A CA 1
ATOM 1482 C C . LYS A 1 186 ? 36.628 -1.375 -28.845 1.00 70.38 186 LYS A C 1
ATOM 1484 O O . LYS A 1 186 ? 37.029 -0.918 -29.909 1.00 70.38 186 LYS A O 1
ATOM 1489 N N . GLY A 1 187 ? 37.462 -1.837 -27.909 1.00 64.00 187 GLY A N 1
ATOM 1490 C CA . GLY A 1 187 ? 38.928 -1.752 -27.991 1.00 64.00 187 GLY A CA 1
ATOM 1491 C C . GLY A 1 187 ? 39.648 -2.877 -28.756 1.00 64.00 187 GLY A C 1
ATOM 1492 O O . GLY A 1 187 ? 40.873 -2.929 -28.717 1.00 64.00 187 GLY A O 1
ATOM 1493 N N . SER A 1 188 ? 38.950 -3.815 -29.415 1.00 58.91 188 SER A N 1
ATOM 1494 C CA . SER A 1 188 ? 39.586 -5.020 -29.982 1.00 58.91 188 SER A CA 1
ATOM 1495 C C . SER A 1 188 ? 39.223 -5.273 -31.450 1.00 58.91 188 SER A C 1
ATOM 1497 O O . SER A 1 188 ? 38.073 -5.542 -31.782 1.00 58.91 188 SER A O 1
ATOM 1499 N N . ILE A 1 189 ? 40.234 -5.231 -32.323 1.00 57.53 189 ILE A N 1
ATOM 1500 C CA . ILE A 1 189 ? 40.122 -5.364 -33.784 1.00 57.53 189 ILE A CA 1
ATOM 1501 C C . ILE A 1 189 ? 40.238 -6.849 -34.173 1.00 57.53 189 ILE A C 1
ATOM 1503 O O . ILE A 1 189 ? 41.326 -7.341 -34.467 1.00 57.53 189 ILE A O 1
ATOM 1507 N N . ARG A 1 190 ? 39.138 -7.609 -34.125 1.00 67.19 190 ARG A N 1
ATOM 1508 C CA . ARG A 1 190 ? 39.042 -8.943 -34.755 1.00 67.19 190 ARG A CA 1
ATOM 1509 C C . ARG A 1 190 ? 37.634 -9.135 -35.320 1.00 67.19 190 ARG A C 1
ATOM 1511 O O . ARG A 1 190 ? 36.669 -8.964 -34.590 1.00 67.19 190 ARG A O 1
ATOM 1518 N N . SER A 1 191 ? 37.528 -9.558 -36.579 1.00 61.38 191 SER A N 1
ATOM 1519 C CA . SER A 1 191 ? 36.264 -9.696 -37.329 1.00 61.38 191 SER A CA 1
ATOM 1520 C C . SER A 1 191 ? 35.185 -10.548 -36.624 1.00 61.38 191 SER A C 1
ATOM 1522 O O . SER A 1 191 ? 34.005 -10.208 -36.659 1.00 61.38 191 SER A O 1
ATOM 1524 N N . GLU A 1 192 ? 35.568 -11.594 -35.884 1.00 61.44 192 GLU A N 1
ATOM 1525 C CA . GLU A 1 192 ? 34.635 -12.411 -35.084 1.00 61.44 192 GLU A CA 1
ATOM 1526 C C . GLU A 1 192 ? 33.989 -11.620 -33.925 1.00 61.44 192 GLU A C 1
ATOM 1528 O O . GLU A 1 192 ? 32.833 -11.845 -33.553 1.00 61.44 192 GLU A O 1
ATOM 1533 N N . LYS A 1 193 ? 34.700 -10.621 -33.386 1.00 69.62 193 LYS A N 1
ATOM 1534 C CA . LYS A 1 193 ? 34.151 -9.694 -32.391 1.00 69.62 193 LYS A CA 1
ATOM 1535 C C . LYS A 1 193 ? 33.183 -8.694 -33.017 1.00 69.62 193 LYS A C 1
ATOM 1537 O O . LYS A 1 193 ? 32.308 -8.220 -32.306 1.00 69.62 193 LYS A O 1
ATOM 1542 N N . ASP A 1 194 ? 33.263 -8.412 -34.315 1.00 68.69 194 ASP A N 1
ATOM 1543 C CA . ASP A 1 194 ? 32.359 -7.465 -34.990 1.00 68.69 194 ASP A CA 1
ATOM 1544 C C . ASP A 1 194 ? 30.956 -8.042 -35.155 1.00 68.69 194 ASP A C 1
ATOM 1546 O O . ASP A 1 194 ? 29.967 -7.356 -34.905 1.00 68.69 194 ASP A O 1
ATOM 1550 N N . GLU A 1 195 ? 30.864 -9.327 -35.498 1.00 75.94 195 GLU A N 1
ATOM 1551 C CA . GLU A 1 195 ? 29.601 -10.071 -35.508 1.00 75.94 195 GLU A CA 1
ATOM 1552 C C . GLU A 1 195 ? 28.999 -10.150 -34.097 1.00 75.94 195 GLU A C 1
ATOM 1554 O O . GLU A 1 195 ? 27.809 -9.897 -33.902 1.00 75.94 195 GLU A O 1
ATOM 1559 N N . ARG A 1 196 ? 29.833 -10.411 -33.081 1.00 75.44 196 ARG A N 1
ATOM 1560 C CA . ARG A 1 196 ? 29.400 -10.430 -31.676 1.00 75.44 196 ARG A CA 1
ATOM 1561 C C . ARG A 1 196 ? 28.940 -9.050 -31.191 1.00 75.44 196 ARG A C 1
ATOM 1563 O O . ARG A 1 196 ? 27.934 -8.966 -30.493 1.00 75.44 196 ARG A O 1
ATOM 1570 N N . ARG A 1 197 ? 29.623 -7.974 -31.599 1.00 71.62 197 ARG A N 1
ATOM 1571 C CA . ARG A 1 197 ? 29.223 -6.579 -31.346 1.00 71.62 197 ARG A CA 1
ATOM 1572 C C . ARG A 1 197 ? 27.886 -6.251 -32.008 1.00 71.62 197 ARG A C 1
ATOM 1574 O O . ARG A 1 197 ? 27.030 -5.677 -31.345 1.00 71.62 197 ARG A O 1
ATOM 1581 N N . ARG A 1 198 ? 27.668 -6.670 -33.261 1.00 75.25 198 ARG A N 1
ATOM 1582 C CA . ARG A 1 198 ? 26.378 -6.486 -33.952 1.00 75.25 198 ARG A CA 1
ATOM 1583 C C . ARG A 1 198 ? 25.237 -7.222 -33.246 1.00 75.25 198 ARG A C 1
ATOM 1585 O O . ARG A 1 198 ? 24.199 -6.615 -33.009 1.00 75.25 198 ARG A O 1
ATOM 1592 N N . ARG A 1 199 ? 25.438 -8.478 -32.827 1.00 80.00 199 ARG A N 1
ATOM 1593 C CA . ARG A 1 199 ? 24.424 -9.243 -32.070 1.00 80.00 199 ARG A CA 1
ATOM 1594 C C . ARG A 1 199 ? 24.086 -8.607 -30.722 1.00 80.00 199 ARG A C 1
ATOM 1596 O O . ARG A 1 199 ? 22.914 -8.525 -30.369 1.00 80.00 199 ARG A O 1
ATOM 1603 N N . LEU A 1 200 ? 25.091 -8.122 -29.991 1.00 79.06 200 LEU A N 1
ATOM 1604 C CA . LEU A 1 200 ? 24.867 -7.402 -28.734 1.00 79.06 200 LEU A CA 1
ATOM 1605 C C . LEU A 1 200 ? 24.170 -6.055 -28.953 1.00 79.06 200 LEU A C 1
ATOM 1607 O O . LEU A 1 200 ? 23.315 -5.696 -28.154 1.00 79.06 200 LEU A O 1
ATOM 1611 N N . GLY A 1 201 ? 24.484 -5.342 -30.040 1.00 78.12 201 GLY A N 1
ATOM 1612 C CA . GLY A 1 201 ? 23.818 -4.090 -30.406 1.00 78.12 201 GLY A CA 1
ATOM 1613 C C . GLY A 1 201 ? 22.327 -4.270 -30.701 1.00 78.12 201 GLY A C 1
ATOM 1614 O O . GLY A 1 201 ? 21.509 -3.521 -30.175 1.00 78.12 201 GLY A O 1
ATOM 1615 N N . VAL A 1 202 ? 21.957 -5.308 -31.462 1.00 81.06 202 VAL A N 1
ATOM 1616 C CA . VAL A 1 202 ? 20.542 -5.656 -31.702 1.00 81.06 202 VAL A CA 1
ATOM 1617 C C . VAL A 1 202 ? 19.839 -6.006 -30.385 1.00 81.06 202 VAL A C 1
ATOM 1619 O O . VAL A 1 202 ? 18.757 -5.494 -30.113 1.00 81.06 202 VAL A O 1
ATOM 1622 N N . GLY A 1 203 ? 20.486 -6.803 -29.528 1.00 84.75 203 GLY A N 1
ATOM 1623 C CA . GLY A 1 203 ? 19.939 -7.153 -28.215 1.00 84.75 203 GLY A CA 1
ATOM 1624 C C . GLY A 1 203 ? 19.829 -5.973 -27.238 1.00 84.75 203 GLY A C 1
ATOM 1625 O O . GLY A 1 203 ? 18.985 -6.013 -26.348 1.00 84.75 203 GLY A O 1
ATOM 1626 N N . LEU A 1 204 ? 20.656 -4.931 -27.375 1.00 84.56 204 LEU A N 1
ATOM 1627 C CA . LEU A 1 204 ? 20.547 -3.695 -26.590 1.00 84.56 204 LEU A CA 1
ATOM 1628 C C . LEU A 1 204 ? 19.365 -2.842 -27.044 1.00 84.56 204 LEU A C 1
ATOM 1630 O O . LEU A 1 204 ? 18.613 -2.367 -26.198 1.00 84.56 204 LEU A O 1
ATOM 1634 N N . ALA A 1 205 ? 19.170 -2.697 -28.357 1.00 84.25 205 ALA A N 1
ATOM 1635 C CA . ALA A 1 205 ? 18.024 -1.976 -28.906 1.00 84.25 205 ALA A CA 1
ATOM 1636 C C . ALA A 1 205 ? 16.693 -2.634 -28.497 1.00 84.25 205 ALA A C 1
ATOM 1638 O O . ALA A 1 205 ? 15.733 -1.943 -28.158 1.00 84.25 205 ALA A O 1
ATOM 1639 N N . GLU A 1 206 ? 16.649 -3.970 -28.461 1.00 88.94 206 GLU A N 1
ATOM 1640 C CA . GLU A 1 206 ? 15.484 -4.719 -27.985 1.00 88.94 206 GLU A CA 1
ATOM 1641 C C . GLU A 1 206 ? 15.202 -4.471 -26.493 1.00 88.94 206 GLU A C 1
ATOM 1643 O O . GLU A 1 206 ? 14.072 -4.144 -26.129 1.00 88.94 206 GLU A O 1
ATOM 1648 N N . LEU A 1 207 ? 16.225 -4.549 -25.631 1.00 88.25 207 LEU A N 1
ATOM 1649 C CA . LEU A 1 207 ? 16.078 -4.237 -24.202 1.00 88.25 207 LEU A CA 1
ATOM 1650 C C . LEU A 1 207 ? 15.637 -2.790 -23.973 1.00 88.25 207 LEU A C 1
ATOM 1652 O O . LEU A 1 207 ? 14.789 -2.523 -23.126 1.00 88.25 207 LEU A O 1
ATOM 1656 N N . GLN A 1 208 ? 16.179 -1.853 -24.744 1.00 87.00 208 GLN A N 1
ATOM 1657 C CA . GLN A 1 208 ? 15.831 -0.440 -24.667 1.00 87.00 208 GLN A CA 1
ATOM 1658 C C . GLN A 1 208 ? 14.370 -0.185 -25.054 1.00 87.00 208 GLN A C 1
ATOM 1660 O O . GLN A 1 208 ? 13.685 0.597 -24.395 1.00 87.00 208 GLN A O 1
ATOM 1665 N N . MET A 1 209 ? 13.868 -0.885 -26.074 1.00 89.56 209 MET A N 1
ATOM 1666 C CA . MET A 1 209 ? 12.458 -0.844 -26.458 1.00 89.56 209 MET A CA 1
ATOM 1667 C C . MET A 1 209 ? 11.555 -1.404 -25.348 1.00 89.56 209 MET A C 1
ATOM 1669 O O . MET A 1 209 ? 10.558 -0.772 -25.003 1.00 89.56 209 MET A O 1
ATOM 1673 N N . GLN A 1 210 ? 11.921 -2.539 -24.742 1.00 90.38 210 GLN A N 1
ATOM 1674 C CA . GLN A 1 210 ? 11.164 -3.126 -23.627 1.00 90.38 210 GLN A CA 1
ATOM 1675 C C . GLN A 1 210 ? 11.163 -2.215 -22.387 1.00 90.38 210 GLN A C 1
ATOM 1677 O O . GLN A 1 210 ? 10.123 -2.018 -21.756 1.00 90.38 210 GLN A O 1
ATOM 1682 N N . LEU A 1 211 ? 12.306 -1.600 -22.062 1.00 90.06 211 LEU A N 1
ATOM 1683 C CA . LEU A 1 211 ? 12.419 -0.624 -20.975 1.00 90.06 211 LEU A CA 1
ATOM 1684 C C . LEU A 1 211 ? 11.537 0.600 -21.218 1.00 90.06 211 LEU A C 1
ATOM 1686 O O . LEU A 1 211 ? 10.837 1.028 -20.299 1.00 90.06 211 LEU A O 1
ATOM 1690 N N . ALA A 1 212 ? 11.545 1.142 -22.438 1.00 88.50 212 ALA A N 1
ATOM 1691 C CA . ALA A 1 212 ? 10.700 2.269 -22.817 1.00 88.50 212 ALA A CA 1
ATOM 1692 C C . ALA A 1 212 ? 9.211 1.909 -22.720 1.00 88.50 212 ALA A C 1
ATOM 1694 O O . ALA A 1 212 ? 8.438 2.679 -22.156 1.00 88.50 212 ALA A O 1
ATOM 1695 N N . GLN A 1 213 ? 8.817 0.717 -23.176 1.00 91.56 213 GLN A N 1
ATOM 1696 C CA . GLN A 1 213 ? 7.436 0.253 -23.072 1.00 91.56 213 GLN A CA 1
ATOM 1697 C C . GLN A 1 213 ? 6.963 0.205 -21.613 1.00 91.56 213 GLN A C 1
ATOM 1699 O O . GLN A 1 213 ? 5.926 0.778 -21.278 1.00 91.56 213 GLN A O 1
ATOM 1704 N N . ILE A 1 214 ? 7.736 -0.426 -20.723 1.00 90.69 214 ILE A N 1
ATOM 1705 C CA . ILE A 1 214 ? 7.359 -0.499 -19.306 1.00 90.69 214 ILE A CA 1
ATOM 1706 C C . ILE A 1 214 ? 7.345 0.901 -18.682 1.00 90.69 214 ILE A C 1
ATOM 1708 O O . ILE A 1 214 ? 6.441 1.210 -17.906 1.00 90.69 214 ILE A O 1
ATOM 1712 N N . GLN A 1 215 ? 8.291 1.775 -19.039 1.00 90.56 215 GLN A N 1
ATOM 1713 C CA . GLN A 1 215 ? 8.274 3.166 -18.581 1.00 90.56 215 GLN A CA 1
ATOM 1714 C C . GLN A 1 215 ? 7.004 3.895 -19.022 1.00 90.56 215 GLN A C 1
ATOM 1716 O O . GLN A 1 215 ? 6.406 4.581 -18.195 1.00 90.56 215 GLN A O 1
ATOM 1721 N N . ASP A 1 216 ? 6.564 3.752 -20.271 1.00 89.50 216 ASP A N 1
ATOM 1722 C CA . ASP A 1 216 ? 5.340 4.398 -20.763 1.00 89.50 216 ASP A CA 1
ATOM 1723 C C . ASP A 1 216 ? 4.082 3.881 -20.061 1.00 89.50 216 ASP A C 1
ATOM 1725 O O . ASP A 1 216 ? 3.155 4.648 -19.800 1.00 89.50 216 ASP A O 1
ATOM 1729 N N . GLU A 1 217 ? 4.067 2.609 -19.665 1.00 90.12 217 GLU A N 1
ATOM 1730 C CA . GLU A 1 217 ? 2.961 2.038 -18.897 1.00 90.12 217 GLU A CA 1
ATOM 1731 C C . GLU A 1 217 ? 2.964 2.461 -17.418 1.00 90.12 217 GLU A C 1
ATOM 1733 O O . GLU A 1 217 ? 1.902 2.690 -16.829 1.00 90.12 217 GLU A O 1
ATOM 1738 N N . VAL A 1 218 ? 4.143 2.534 -16.794 1.00 90.19 218 VAL A N 1
ATOM 1739 C CA . VAL A 1 218 ? 4.310 2.721 -15.341 1.00 90.19 218 VAL A CA 1
ATOM 1740 C C . VAL A 1 218 ? 4.372 4.201 -14.951 1.00 90.19 218 VAL A C 1
ATOM 1742 O O . VAL A 1 218 ? 3.801 4.588 -13.932 1.00 90.19 218 VAL A O 1
ATOM 1745 N N . THR A 1 219 ? 5.003 5.053 -15.763 1.00 88.69 219 THR A N 1
ATOM 1746 C CA . THR A 1 219 ? 5.145 6.501 -15.502 1.00 88.69 219 THR A CA 1
ATOM 1747 C C . THR A 1 219 ? 3.818 7.215 -15.221 1.00 88.69 219 THR A C 1
ATOM 1749 O O . THR A 1 219 ? 3.755 7.930 -14.219 1.00 88.69 219 THR A O 1
ATOM 1752 N N . PRO A 1 220 ? 2.736 7.041 -16.010 1.00 87.62 220 PRO A N 1
ATOM 1753 C CA . PRO A 1 220 ? 1.467 7.709 -15.715 1.00 87.62 220 PRO A CA 1
ATOM 1754 C C . PRO A 1 220 ? 0.843 7.221 -14.402 1.00 87.62 220 PRO A C 1
ATOM 1756 O O . PRO A 1 220 ? 0.224 8.008 -13.689 1.00 87.62 220 PRO A O 1
ATOM 1759 N N . GLN A 1 221 ? 1.038 5.948 -14.044 1.00 86.69 221 GLN A N 1
ATOM 1760 C CA . GLN A 1 221 ? 0.532 5.385 -12.789 1.00 86.69 221 GLN A CA 1
ATOM 1761 C C . GLN A 1 221 ? 1.295 5.954 -11.588 1.00 86.69 221 GLN A C 1
ATOM 1763 O O . GLN A 1 221 ? 0.674 6.372 -10.613 1.00 86.69 221 GLN A O 1
ATOM 1768 N N . LEU A 1 222 ? 2.623 6.058 -11.693 1.00 85.12 222 LEU A N 1
ATOM 1769 C CA . LEU A 1 222 ? 3.462 6.726 -10.696 1.00 85.12 222 LEU A CA 1
ATOM 1770 C C . LEU A 1 222 ? 3.110 8.215 -10.562 1.00 85.12 222 LEU A C 1
ATOM 1772 O O . LEU A 1 222 ? 2.952 8.712 -9.450 1.00 85.12 222 LEU A O 1
ATOM 1776 N N . GLY A 1 223 ? 2.929 8.918 -11.684 1.00 76.19 223 GLY A N 1
ATOM 1777 C CA . GLY A 1 223 ? 2.560 10.334 -11.704 1.00 76.19 223 GLY A CA 1
ATOM 1778 C C . GLY A 1 223 ? 1.197 10.602 -11.063 1.00 76.19 223 GLY A C 1
ATOM 1779 O O . GLY A 1 223 ? 1.063 11.527 -10.268 1.00 76.19 223 GLY A O 1
ATOM 1780 N N . PHE A 1 224 ? 0.198 9.757 -11.335 1.00 73.69 224 PHE A N 1
ATOM 1781 C CA . PHE A 1 224 ? -1.129 9.860 -10.722 1.00 73.69 224 PHE A CA 1
ATOM 1782 C C . PHE A 1 224 ? -1.087 9.590 -9.211 1.00 73.69 224 PHE A C 1
ATOM 1784 O O . PHE A 1 224 ? -1.726 10.294 -8.435 1.00 73.69 224 PHE A O 1
ATOM 1791 N N . ILE A 1 225 ? -0.292 8.611 -8.774 1.00 67.19 225 ILE A N 1
ATOM 1792 C CA . ILE A 1 225 ? -0.134 8.259 -7.356 1.00 67.19 225 ILE A CA 1
ATOM 1793 C C . ILE A 1 225 ? 0.556 9.382 -6.558 1.00 67.19 225 ILE A C 1
ATOM 1795 O O . ILE A 1 225 ? 0.175 9.629 -5.408 1.00 67.19 225 ILE A O 1
ATOM 1799 N N . VAL A 1 226 ? 1.499 10.091 -7.189 1.00 60.88 226 VAL A N 1
ATOM 1800 C CA . VAL A 1 226 ? 2.245 11.217 -6.601 1.00 60.88 226 VAL A CA 1
ATOM 1801 C C . VAL A 1 226 ? 1.473 12.545 -6.680 1.00 60.88 226 VAL A C 1
ATOM 1803 O O . VAL A 1 226 ? 1.674 13.398 -5.826 1.00 60.88 226 VAL A O 1
ATOM 1806 N N . SER A 1 227 ? 0.581 12.732 -7.663 1.00 55.47 227 SER A N 1
ATOM 1807 C CA . SER A 1 227 ? -0.131 14.004 -7.900 1.00 55.47 227 SER A CA 1
ATOM 1808 C C . SER A 1 227 ? -1.474 14.152 -7.165 1.00 55.47 227 SER A C 1
ATOM 1810 O O . SER A 1 227 ? -2.084 15.213 -7.253 1.00 55.47 227 SER A O 1
ATOM 1812 N N . ILE A 1 228 ? -1.975 13.112 -6.486 1.00 55.44 228 ILE A N 1
ATOM 1813 C CA . ILE A 1 228 ? -3.236 13.157 -5.701 1.00 55.44 228 ILE A CA 1
ATOM 1814 C C . ILE A 1 228 ? -2.977 13.581 -4.241 1.00 55.44 228 ILE A C 1
ATOM 1816 O O . ILE A 1 228 ? -3.800 13.378 -3.352 1.00 55.44 228 ILE A O 1
ATOM 1820 N N . MET A 1 229 ? -1.822 14.189 -3.993 1.00 44.62 229 MET A N 1
ATOM 1821 C CA . MET A 1 229 ? -1.507 14.929 -2.774 1.00 44.62 229 MET A CA 1
ATOM 1822 C C . MET A 1 229 ? -1.303 16.394 -3.130 1.00 44.62 229 MET A C 1
ATOM 1824 O O . MET A 1 229 ? -1.711 17.236 -2.303 1.00 44.62 229 MET A O 1
#

Radius of gyration: 33.42 Å; chains: 1; bounding box: 86×27×110 Å

Foldseek 3Di:
DDDDPPPPPVVVVVVVVVVVPPPDDDDDDDDDDDDDDDDPDPDPDPPPVVVVVVVVVLVVLVVVLVVLVVVLVVVLVVLVVVLVVLVVVLVVLLVVLVVQLVVLVVLLVVCPPPPVSNVVSVVVSVVSVCCSVVVSVVVVVCCCVVPNVVSVVVNVVSVVLVVLVVVLVVLVVVLVVLVVVLVVLVPDDDPVSVVVNVVSVVVNVVSSVVNVVSSVVNVVVSVVVVVVD

pLDDT: mean 77.55, std 19.81, range [31.28, 96.31]